Protein AF-0000000071811468 (afdb_homodimer)

Foldseek 3Di:
DFLDADDPVLLVVLVVLLVVLLLLLCCLQVPPLCPPDPHVVVVSVVVCVLVVLWAVLSVDNPNVLSNVVSVVSVVLSVLSVCLNVCVRVPRLVSLVSLLVSLVSQQVSLVVVVCCCDVVVPNVVSTDDDDPVSCCVNPVVVSVVSNVSSVVSNVVSVVSVVVVVVVVPPPVD/DFLDADDPVLLVVLVVLLVVLLLLLCCLQVPPLCPPDPHVVVVSVVVCVLVVLWAVLSVDNPNVLSNVVSVVSVVLSVLSVCLNVCVRVPRLVSLVSLLVSLVSQQVSLVVVVCCCDVVVPNVVSTDDDDPVSCCVNPVVVSVVSNVSSVVSNVVSVVSVVVVVVVVPPPVD

Radius of gyration: 21.56 Å; Cα contacts (8 Å, |Δi|>4): 465; chains: 2; bounding box: 51×64×44 Å

Nearest PDB structures (foldseek):
  5vju-assembly1_A  TM=3.786E-01  e=2.624E+00  synthetic construct
  6z0c-assembly1_A  TM=2.718E-01  e=1.497E+00  Escherichia coli
  5vju-assembly1_A  TM=3.785E-01  e=2.624E+00  synthetic construct
  6z0c-assembly1_A  TM=2.719E-01  e=1.497E+00  Escherichia coli

Organism: Trichoplax adhaerens (NCBI:txid10228)

pLDDT: mean 92.3, std 12.5, range [33.34, 98.88]

Structure (mmCIF, N/CA/C/O backbone):
data_AF-0000000071811468-model_v1
#
loop_
_entity.id
_entity.type
_entity.pdbx_description
1 polymer 'EXPERA domain-containing protein'
#
loop_
_atom_site.group_PDB
_atom_site.id
_atom_site.type_symbol
_atom_site.label_atom_id
_atom_site.label_alt_id
_atom_site.label_comp_id
_atom_site.label_asym_id
_atom_site.label_entity_id
_atom_site.label_seq_id
_atom_site.pdbx_PDB_ins_code
_atom_site.Cartn_x
_atom_site.Cartn_y
_atom_site.Cartn_z
_atom_site.occupancy
_atom_site.B_iso_or_equiv
_atom_site.auth_seq_id
_atom_site.auth_comp_id
_atom_site.auth_asym_id
_atom_site.auth_atom_id
_atom_site.pdbx_PDB_model_num
ATOM 1 N N . MET A 1 1 ? 6.344 30.844 15.164 1 36.81 1 MET A N 1
ATOM 2 C CA . MET A 1 1 ? 7.516 30.078 14.727 1 36.81 1 MET A CA 1
ATOM 3 C C . MET A 1 1 ? 7.398 29.703 13.258 1 36.81 1 MET A C 1
ATOM 5 O O . MET A 1 1 ? 6.367 29.172 12.828 1 36.81 1 MET A O 1
ATOM 9 N N . GLY A 1 2 ? 8.086 30.25 12.328 1 47.38 2 GLY A N 1
ATOM 10 C CA . GLY A 1 2 ? 8.016 30.078 10.891 1 47.38 2 GLY A CA 1
ATOM 11 C C . GLY A 1 2 ? 8.047 28.625 10.461 1 47.38 2 GLY A C 1
ATOM 12 O O . GLY A 1 2 ? 8.422 27.75 11.25 1 47.38 2 GLY A O 1
ATOM 13 N N . ALA A 1 3 ? 7.254 28.25 9.406 1 59.69 3 ALA A N 1
ATOM 14 C CA . ALA A 1 3 ? 7.289 26.875 8.922 1 59.69 3 ALA A CA 1
ATOM 15 C C . ALA A 1 3 ? 8.727 26.359 8.828 1 59.69 3 ALA A C 1
ATOM 17 O O . ALA A 1 3 ? 9.578 27 8.219 1 59.69 3 ALA A O 1
ATOM 18 N N . ARG A 1 4 ? 9.242 25.641 9.789 1 71.75 4 ARG A N 1
ATOM 19 C CA . ARG A 1 4 ? 10.562 25.031 9.812 1 71.75 4 ARG A CA 1
ATOM 20 C C . ARG A 1 4 ? 10.797 24.188 8.57 1 71.75 4 ARG A C 1
ATOM 22 O O . ARG A 1 4 ? 9.883 23.516 8.078 1 71.75 4 ARG A O 1
ATOM 29 N N . ASP A 1 5 ? 11.883 24.391 8.031 1 82.56 5 ASP A N 1
ATOM 30 C CA . ASP A 1 5 ? 12.312 23.594 6.875 1 82.56 5 ASP A CA 1
ATOM 31 C C . ASP A 1 5 ? 12.398 22.109 7.23 1 82.56 5 ASP A C 1
ATOM 33 O O . ASP A 1 5 ? 12.539 21.766 8.398 1 82.56 5 ASP A O 1
ATOM 37 N N . LEU A 1 6 ? 12.18 21.328 6.215 1 90.31 6 LEU A N 1
ATOM 38 C CA . LEU A 1 6 ? 12.375 19.891 6.371 1 90.31 6 LEU A CA 1
ATOM 39 C C . LEU A 1 6 ? 13.797 19.578 6.816 1 90.31 6 LEU A C 1
ATOM 41 O O . LEU A 1 6 ? 14.758 20.125 6.262 1 90.31 6 LEU A O 1
ATOM 45 N N . PRO A 1 7 ? 13.961 18.797 7.824 1 91.94 7 PRO A N 1
ATOM 46 C CA . PRO A 1 7 ? 15.305 18.406 8.25 1 91.94 7 PRO A CA 1
ATOM 47 C C . PRO A 1 7 ? 16.125 17.766 7.125 1 91.94 7 PRO A C 1
ATOM 49 O O . PRO A 1 7 ? 15.562 17.031 6.297 1 91.94 7 PRO A O 1
ATOM 52 N N . VAL A 1 8 ? 17.391 17.906 7.203 1 93.62 8 VAL A N 1
ATOM 53 C CA . VAL A 1 8 ? 18.312 17.453 6.168 1 93.62 8 VAL A CA 1
ATOM 54 C C . VAL A 1 8 ? 18.25 15.922 6.074 1 93.62 8 VAL A C 1
ATOM 56 O O . VAL A 1 8 ? 18.297 15.359 4.977 1 93.62 8 VAL A O 1
ATOM 59 N N . TRP A 1 9 ? 18.141 15.203 7.164 1 97.19 9 TRP A N 1
ATOM 60 C CA . TRP A 1 9 ? 18.203 13.742 7.145 1 97.19 9 TRP A CA 1
ATOM 61 C C . TRP A 1 9 ? 17.016 13.164 6.383 1 97.19 9 TRP A C 1
ATOM 63 O O . TRP A 1 9 ? 17.125 12.094 5.777 1 97.19 9 TRP A O 1
ATOM 73 N N . ILE A 1 10 ? 15.867 13.859 6.398 1 97.19 10 ILE A N 1
ATOM 74 C CA . ILE A 1 10 ? 14.703 13.391 5.652 1 97.19 10 ILE A CA 1
ATOM 75 C C . ILE A 1 10 ? 14.961 13.531 4.152 1 97.19 10 ILE A C 1
ATOM 77 O O . ILE A 1 10 ? 14.656 12.625 3.377 1 97.19 10 ILE A O 1
ATOM 81 N N . LYS A 1 11 ? 15.516 14.656 3.771 1 95.94 11 LYS A N 1
ATOM 82 C CA . LYS A 1 11 ? 15.844 14.859 2.363 1 95.94 11 LYS A CA 1
ATOM 83 C C . LYS A 1 11 ? 16.891 13.844 1.89 1 95.94 11 LYS A C 1
ATOM 85 O O . LYS A 1 11 ? 16.781 13.312 0.784 1 95.94 11 LYS A O 1
ATOM 90 N N . VAL A 1 12 ? 17.859 13.578 2.699 1 97.88 12 VAL A N 1
ATOM 91 C CA . VAL A 1 12 ? 18.891 12.602 2.365 1 97.88 12 VAL A CA 1
ATOM 92 C C . VAL A 1 12 ? 18.266 11.219 2.229 1 97.88 12 VAL A C 1
ATOM 94 O O . VAL A 1 12 ? 18.562 10.484 1.279 1 97.88 12 VAL A O 1
ATOM 97 N N . TRP A 1 13 ? 17.406 10.898 3.125 1 98.5 13 TRP A N 1
ATOM 98 C CA . TRP A 1 13 ? 16.719 9.609 3.062 1 98.5 13 TRP A CA 1
ATOM 99 C C . TRP A 1 13 ? 15.922 9.484 1.771 1 98.5 13 TRP A C 1
ATOM 101 O O . TRP A 1 13 ? 15.969 8.445 1.107 1 98.5 13 TRP A O 1
ATOM 111 N N . PHE A 1 14 ? 15.172 10.555 1.397 1 98.69 14 PHE A N 1
ATOM 112 C CA . PHE A 1 14 ? 14.367 10.508 0.183 1 98.69 14 PHE A CA 1
ATOM 113 C C . PHE A 1 14 ? 15.25 10.391 -1.051 1 98.69 14 PHE A C 1
ATOM 115 O O . PHE A 1 14 ? 14.898 9.711 -2.014 1 98.69 14 PHE A O 1
ATOM 122 N N . PHE A 1 15 ? 16.391 11.023 -0.991 1 98.5 15 PHE A N 1
ATOM 123 C CA . PHE A 1 15 ? 17.312 10.922 -2.115 1 98.5 15 PHE A CA 1
ATOM 124 C C . PHE A 1 15 ? 17.859 9.5 -2.238 1 98.5 15 PHE A C 1
ATOM 126 O O . PHE A 1 15 ? 17.797 8.898 -3.311 1 98.5 15 PHE A O 1
ATOM 133 N N . ILE A 1 16 ? 18.344 8.953 -1.153 1 98.69 16 ILE A N 1
ATOM 134 C CA . ILE A 1 16 ? 18.875 7.598 -1.147 1 98.69 16 ILE A CA 1
ATOM 135 C C . ILE A 1 16 ? 17.797 6.605 -1.555 1 98.69 16 ILE A C 1
ATOM 137 O O . ILE A 1 16 ? 18.031 5.715 -2.373 1 98.69 16 ILE A O 1
ATOM 141 N N . SER A 1 17 ? 16.625 6.785 -1.007 1 98.75 17 SER A N 1
ATOM 142 C CA . SER A 1 17 ? 15.492 5.918 -1.324 1 98.75 17 SER A CA 1
ATOM 143 C C . SER A 1 17 ? 15.156 5.977 -2.811 1 98.75 17 SER A C 1
ATOM 145 O O . SER A 1 17 ? 14.852 4.953 -3.422 1 98.75 17 SER A O 1
ATOM 147 N N . SER A 1 18 ? 15.188 7.191 -3.338 1 98.69 18 SER A N 1
ATOM 148 C CA . SER A 1 18 ? 14.867 7.34 -4.754 1 98.69 18 SER A CA 1
ATOM 149 C C . SER A 1 18 ? 15.844 6.57 -5.629 1 98.69 18 SER A C 1
ATOM 151 O O . SER A 1 18 ? 15.453 5.953 -6.621 1 98.69 18 SER A O 1
ATOM 153 N N . VAL A 1 19 ? 17.094 6.535 -5.277 1 98.56 19 VAL A N 1
ATOM 154 C CA . VAL A 1 19 ? 18.125 5.832 -6.039 1 98.56 19 VAL A CA 1
ATOM 155 C C . VAL A 1 19 ? 17.922 4.324 -5.914 1 98.56 19 VAL A C 1
ATOM 157 O O . VAL A 1 19 ? 17.859 3.613 -6.918 1 98.56 19 VAL A O 1
ATOM 160 N N . ILE A 1 20 ? 17.734 3.867 -4.707 1 98.44 20 ILE A N 1
ATOM 161 C CA . ILE A 1 20 ? 17.609 2.438 -4.445 1 98.44 20 ILE A CA 1
ATOM 162 C C . ILE A 1 20 ? 16.328 1.902 -5.066 1 98.44 20 ILE A C 1
ATOM 164 O O . ILE A 1 20 ? 16.328 0.844 -5.699 1 98.44 20 ILE A O 1
ATOM 168 N N . CYS A 1 21 ? 15.234 2.633 -4.918 1 98.62 21 CYS A N 1
ATOM 169 C CA . CYS A 1 21 ? 13.953 2.193 -5.449 1 98.62 21 CYS A CA 1
ATOM 170 C C . CYS A 1 21 ? 13.953 2.217 -6.973 1 98.62 21 CYS A C 1
ATOM 172 O O . CYS A 1 21 ? 13.305 1.388 -7.613 1 98.62 21 CYS A O 1
ATOM 174 N N . SER A 1 22 ? 14.688 3.199 -7.531 1 98.69 22 SER A N 1
ATOM 175 C CA . SER A 1 22 ? 14.836 3.201 -8.984 1 98.69 22 SER A CA 1
ATOM 176 C C . SER A 1 22 ? 15.578 1.962 -9.469 1 98.69 22 SER A C 1
ATOM 178 O O . SER A 1 22 ? 15.188 1.341 -10.453 1 98.69 22 SER A O 1
ATOM 180 N N . TRP A 1 23 ? 16.609 1.624 -8.758 1 98.5 23 TRP A N 1
ATOM 181 C CA . TRP A 1 23 ? 17.406 0.448 -9.094 1 98.5 23 TRP A CA 1
ATOM 182 C C . TRP A 1 23 ? 16.578 -0.826 -8.961 1 98.5 23 TRP A C 1
ATOM 184 O O . TRP A 1 23 ? 16.594 -1.672 -9.859 1 98.5 23 TRP A O 1
ATOM 194 N N . ASP A 1 24 ? 15.867 -0.954 -7.957 1 98.19 24 ASP A N 1
ATOM 195 C CA . ASP A 1 24 ? 15.031 -2.123 -7.719 1 98.19 24 ASP A CA 1
ATOM 196 C C . ASP A 1 24 ? 13.914 -2.221 -8.758 1 98.19 24 ASP A C 1
ATOM 198 O O . ASP A 1 24 ? 13.648 -3.299 -9.289 1 98.19 24 ASP A O 1
ATOM 202 N N . ALA A 1 25 ? 13.266 -1.089 -8.992 1 98.56 25 ALA A N 1
ATOM 203 C CA . ALA A 1 25 ? 12.188 -1.073 -9.977 1 98.56 25 ALA A CA 1
ATOM 204 C C . ALA A 1 25 ? 12.711 -1.445 -11.359 1 98.56 25 ALA A C 1
ATOM 206 O O . ALA A 1 25 ? 12.047 -2.174 -12.102 1 98.56 25 ALA A O 1
ATOM 207 N N . SER A 1 26 ? 13.875 -0.946 -11.695 1 98.5 26 SER A N 1
ATOM 208 C CA . SER A 1 26 ? 14.461 -1.271 -12.992 1 98.5 26 SER A CA 1
ATOM 209 C C . SER A 1 26 ? 14.773 -2.76 -13.102 1 98.5 26 SER A C 1
ATOM 211 O O . SER A 1 26 ? 14.594 -3.359 -14.164 1 98.5 26 SER A O 1
ATOM 213 N N . PHE A 1 27 ? 15.234 -3.35 -12.023 1 98.44 27 PHE A N 1
ATOM 214 C CA . PHE A 1 27 ? 15.484 -4.785 -12.039 1 98.44 27 PHE A CA 1
ATOM 215 C C . PHE A 1 27 ? 14.211 -5.551 -12.383 1 98.44 27 PHE A C 1
ATOM 217 O O . PHE A 1 27 ? 14.211 -6.391 -13.289 1 98.44 27 PHE A O 1
ATOM 224 N N . VAL A 1 28 ? 13.141 -5.238 -11.719 1 98.19 28 VAL A N 1
ATOM 225 C CA . VAL A 1 28 ? 11.883 -5.977 -11.852 1 98.19 28 VAL A CA 1
ATOM 226 C C . VAL A 1 28 ? 11.281 -5.73 -13.234 1 98.19 28 VAL A C 1
ATOM 228 O O . VAL A 1 28 ? 10.875 -6.676 -13.914 1 98.19 28 VAL A O 1
ATOM 231 N N . LEU A 1 29 ? 11.273 -4.488 -13.703 1 97.88 29 LEU A N 1
ATOM 232 C CA . LEU A 1 29 ? 10.555 -4.113 -14.914 1 97.88 29 LEU A CA 1
ATOM 233 C C . LEU A 1 29 ? 11.328 -4.539 -16.156 1 97.88 29 LEU A C 1
ATOM 235 O O . LEU A 1 29 ? 10.758 -4.645 -17.25 1 97.88 29 LEU A O 1
ATOM 239 N N . LEU A 1 30 ? 12.617 -4.855 -16.031 1 97.88 30 LEU A N 1
ATOM 240 C CA . LEU A 1 30 ? 13.43 -5.234 -17.188 1 97.88 30 LEU A CA 1
ATOM 241 C C . LEU A 1 30 ? 13.664 -6.742 -17.203 1 97.88 30 LEU A C 1
ATOM 243 O O . LEU A 1 30 ? 14.383 -7.25 -18.062 1 97.88 30 LEU A O 1
ATOM 247 N N . ARG A 1 31 ? 13.109 -7.477 -16.328 1 96.88 31 ARG A N 1
ATOM 248 C CA . ARG A 1 31 ? 13.234 -8.93 -16.344 1 96.88 31 ARG A CA 1
ATOM 249 C C . ARG A 1 31 ? 12.68 -9.5 -17.641 1 96.88 31 ARG A C 1
ATOM 251 O O . ARG A 1 31 ? 11.719 -8.961 -18.203 1 96.88 31 ARG A O 1
ATOM 258 N N . PRO A 1 32 ? 13.195 -10.539 -18.172 1 96.56 32 PRO A N 1
ATOM 259 C CA . PRO A 1 32 ? 14.32 -11.32 -17.656 1 96.56 32 PRO A CA 1
ATOM 260 C C . PRO A 1 32 ? 15.672 -10.75 -18.062 1 96.56 32 PRO A C 1
ATOM 262 O O . PRO A 1 32 ? 16.719 -11.305 -17.703 1 96.56 32 PRO A O 1
ATOM 265 N N . HIS A 1 33 ? 15.719 -9.625 -18.766 1 97.62 33 HIS A N 1
ATOM 266 C CA . HIS A 1 33 ? 16.969 -9.062 -19.266 1 97.62 33 HIS A CA 1
ATOM 267 C C . HIS A 1 33 ? 17.859 -8.594 -18.125 1 97.62 33 HIS A C 1
ATOM 269 O O . HIS A 1 33 ? 19.094 -8.555 -18.266 1 97.62 33 HIS A O 1
ATOM 275 N N . SER A 1 34 ? 17.328 -8.336 -16.953 1 97.75 34 SER A N 1
ATOM 276 C CA . SER A 1 34 ? 18.094 -7.863 -15.797 1 97.75 34 SER A CA 1
ATOM 277 C C . SER A 1 34 ? 18.562 -9.023 -14.922 1 97.75 34 SER A C 1
ATOM 279 O O . SER A 1 34 ? 19.406 -8.852 -14.039 1 97.75 34 SER A O 1
ATOM 281 N N . MET A 1 35 ? 18.062 -10.172 -15.164 1 97.19 35 MET A N 1
ATOM 282 C CA . MET A 1 35 ? 18.281 -11.289 -14.25 1 97.19 35 MET A CA 1
ATOM 283 C C . MET A 1 35 ? 19.656 -11.906 -14.453 1 97.19 35 MET A C 1
ATOM 285 O O . MET A 1 35 ? 20 -12.32 -15.562 1 97.19 35 MET A O 1
ATOM 289 N N . PRO A 1 36 ? 20.422 -11.984 -13.477 1 94.88 36 PRO A N 1
ATOM 290 C CA . PRO A 1 36 ? 21.703 -12.695 -13.57 1 94.88 36 PRO A CA 1
ATOM 291 C C . PRO A 1 36 ? 21.547 -14.211 -13.539 1 94.88 36 PRO A C 1
ATOM 293 O O . PRO A 1 36 ? 20.594 -14.719 -12.938 1 94.88 36 PRO A O 1
ATOM 296 N N . PRO A 1 37 ? 22.562 -14.875 -14.133 1 91.38 37 PRO A N 1
ATOM 297 C CA . PRO A 1 37 ? 23.719 -14.352 -14.859 1 91.38 37 PRO A CA 1
ATOM 298 C C . PRO A 1 37 ? 23.453 -14.172 -16.359 1 91.38 37 PRO A C 1
ATOM 300 O O . PRO A 1 37 ? 24.266 -13.57 -17.062 1 91.38 37 PRO A O 1
ATOM 303 N N . ASP A 1 38 ? 22.281 -14.555 -16.766 1 92.06 38 ASP A N 1
ATOM 304 C CA . ASP A 1 38 ? 22.094 -14.742 -18.203 1 92.06 38 ASP A CA 1
ATOM 305 C C . ASP A 1 38 ? 21.5 -13.5 -18.844 1 92.06 38 ASP A C 1
ATOM 307 O O . ASP A 1 38 ? 21.547 -13.336 -20.062 1 92.06 38 ASP A O 1
ATOM 311 N N . GLY A 1 39 ? 20.922 -12.602 -18.141 1 95.38 39 GLY A N 1
ATOM 312 C CA . GLY A 1 39 ? 20.25 -11.438 -18.703 1 95.38 39 GLY A CA 1
ATOM 313 C C . GLY A 1 39 ? 21.219 -10.461 -19.344 1 95.38 39 GLY A C 1
ATOM 314 O O . GLY A 1 39 ? 22.359 -10.297 -18.891 1 95.38 39 GLY A O 1
ATOM 315 N N . LYS A 1 40 ? 20.766 -9.781 -20.328 1 96.25 40 LYS A N 1
ATOM 316 C CA . LYS A 1 40 ? 21.562 -8.828 -21.109 1 96.25 40 LYS A CA 1
ATOM 317 C C . LYS A 1 40 ? 22.141 -7.738 -20.203 1 96.25 40 LYS A C 1
ATOM 319 O O . LYS A 1 40 ? 23.281 -7.324 -20.391 1 96.25 40 LYS A O 1
ATOM 324 N N . TYR A 1 41 ? 21.375 -7.293 -19.25 1 97.19 41 TYR A N 1
ATOM 325 C CA . TYR A 1 41 ? 21.781 -6.203 -18.375 1 97.19 41 TYR A CA 1
ATOM 326 C C 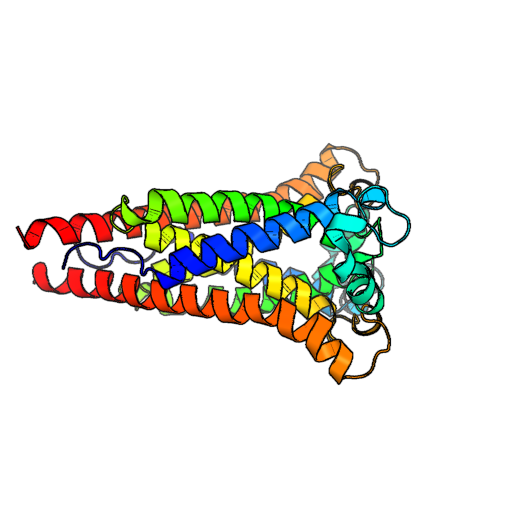. TYR A 1 41 ? 22.172 -6.723 -17 1 97.19 41 TYR A C 1
ATOM 328 O O . TYR A 1 41 ? 22.188 -5.969 -16.016 1 97.19 41 TYR A O 1
ATOM 336 N N . SER A 1 42 ? 22.453 -8.031 -16.859 1 95.25 42 SER A N 1
ATOM 337 C CA . SER A 1 42 ? 22.719 -8.68 -15.578 1 95.25 42 SER A CA 1
ATOM 338 C C . SER A 1 42 ? 23.891 -8.039 -14.859 1 95.25 42 SER A C 1
ATOM 340 O O . SER A 1 42 ? 23.969 -8.047 -13.633 1 95.25 42 SER A O 1
ATOM 342 N N . GLN A 1 43 ? 24.812 -7.457 -15.531 1 95.12 43 GLN A N 1
ATOM 343 C CA . GLN A 1 43 ? 26 -6.871 -14.93 1 95.12 43 GLN A CA 1
ATOM 344 C C . GLN A 1 43 ? 25.641 -5.723 -13.992 1 95.12 43 GLN A C 1
ATOM 346 O O . GLN A 1 43 ? 26.344 -5.473 -13.008 1 95.12 43 GLN A O 1
ATOM 351 N N . TYR A 1 44 ? 24.547 -5.035 -14.273 1 96.56 44 TYR A N 1
ATOM 352 C CA . TYR A 1 44 ? 24.141 -3.891 -13.461 1 96.56 44 TYR A CA 1
ATOM 353 C C . TYR A 1 44 ? 23.312 -4.336 -12.266 1 96.56 44 TYR A C 1
ATOM 355 O O . TYR A 1 44 ? 23.016 -3.539 -11.375 1 96.56 44 TYR A O 1
ATOM 363 N N . PHE A 1 45 ? 22.984 -5.672 -12.219 1 97.75 45 PHE A N 1
ATOM 364 C CA . PHE A 1 45 ? 22.094 -6.188 -11.18 1 97.75 45 PHE A CA 1
ATOM 365 C C . PHE A 1 45 ? 22.688 -7.445 -10.547 1 97.75 45 PHE A C 1
ATOM 367 O O . PHE A 1 45 ? 21.938 -8.32 -10.094 1 97.75 45 PHE A O 1
ATOM 374 N N . SER A 1 46 ? 23.953 -7.531 -10.414 1 94.56 46 SER A N 1
ATOM 375 C CA . SER A 1 46 ? 24.672 -8.727 -9.984 1 94.56 46 SER A CA 1
ATOM 376 C C . SER A 1 46 ? 24.266 -9.133 -8.57 1 94.56 46 SER A C 1
ATOM 378 O O . SER A 1 46 ? 24.141 -10.32 -8.273 1 94.56 46 SER A O 1
ATOM 380 N N . PRO A 1 47 ? 24.016 -8.141 -7.66 1 94.19 47 PRO A N 1
ATOM 381 C CA . PRO A 1 47 ? 23.641 -8.547 -6.301 1 94.19 47 PRO A CA 1
ATOM 382 C C . PRO A 1 47 ? 22.312 -9.297 -6.258 1 94.19 47 PRO A C 1
ATOM 384 O O . PRO A 1 47 ? 22.047 -10.023 -5.301 1 94.19 47 PRO A O 1
ATOM 387 N N . TYR A 1 48 ? 21.5 -9.188 -7.297 1 96.12 48 TYR A N 1
ATOM 388 C CA . TYR A 1 48 ? 20.188 -9.828 -7.305 1 96.12 48 TYR A CA 1
ATOM 389 C C . TYR A 1 48 ? 20.328 -11.328 -7.535 1 96.12 48 TYR A C 1
ATOM 391 O O . TYR A 1 48 ? 19.375 -12.086 -7.316 1 96.12 48 TYR A O 1
ATOM 399 N N . ALA A 1 49 ? 21.531 -11.781 -7.953 1 94.62 49 ALA A N 1
ATOM 400 C CA . ALA A 1 49 ? 21.766 -13.219 -8.039 1 94.62 49 ALA A CA 1
ATOM 401 C C . ALA A 1 49 ? 21.578 -13.883 -6.68 1 94.62 49 ALA A C 1
ATOM 403 O O . ALA A 1 49 ? 20.969 -14.953 -6.586 1 94.62 49 ALA A O 1
ATOM 404 N N . LEU A 1 50 ? 22.016 -13.211 -5.648 1 93.94 50 LEU A N 1
ATOM 405 C CA . LEU A 1 50 ? 21.844 -13.711 -4.289 1 93.94 50 LEU A CA 1
ATOM 406 C C . LEU A 1 50 ? 20.406 -13.555 -3.822 1 93.94 50 LEU A C 1
ATOM 408 O O . LEU A 1 50 ? 19.844 -14.469 -3.209 1 93.94 50 LEU A O 1
ATOM 412 N N . TYR A 1 51 ? 19.812 -12.461 -4.172 1 95.56 51 TYR A N 1
ATOM 413 C CA . TYR A 1 51 ? 18.469 -12.164 -3.705 1 95.56 51 TYR A CA 1
ATOM 414 C C . TYR A 1 51 ? 17.453 -13.109 -4.328 1 95.56 51 TYR A C 1
ATOM 416 O O . TYR A 1 51 ? 16.5 -13.539 -3.666 1 95.56 51 TYR A O 1
ATOM 424 N N . LEU A 1 52 ? 17.688 -13.477 -5.559 1 95.44 52 LEU A N 1
ATOM 425 C CA . LEU A 1 52 ? 16.812 -14.414 -6.262 1 95.44 52 LEU A CA 1
ATOM 426 C C . LEU A 1 52 ? 16.844 -15.789 -5.602 1 95.44 52 LEU A C 1
ATOM 428 O O . LEU A 1 52 ? 15.875 -16.547 -5.691 1 95.44 52 LEU A O 1
ATOM 432 N N . GLY A 1 53 ? 17.953 -16.047 -4.945 1 94.38 53 GLY A N 1
ATOM 433 C CA . GLY A 1 53 ? 18.078 -17.312 -4.23 1 94.38 53 GLY A CA 1
ATOM 434 C C . GLY A 1 53 ? 17.266 -17.344 -2.947 1 94.38 53 GLY A C 1
ATOM 435 O O . GLY A 1 53 ? 17.062 -18.422 -2.379 1 94.38 53 GLY A O 1
ATOM 436 N N . VAL A 1 54 ? 16.719 -16.203 -2.543 1 96.31 54 VAL A N 1
ATOM 437 C CA . VAL A 1 54 ? 16.016 -16.094 -1.267 1 96.31 54 VAL A CA 1
ATOM 438 C C . VAL A 1 54 ? 14.539 -15.805 -1.511 1 96.31 54 VAL A C 1
ATOM 440 O O . VAL A 1 54 ? 13.672 -16.469 -0.958 1 96.31 54 VAL A O 1
ATOM 443 N N . ASP A 1 55 ? 14.258 -14.844 -2.369 1 96.94 55 ASP A N 1
ATOM 444 C CA . ASP A 1 55 ? 12.891 -14.398 -2.635 1 96.94 55 ASP A CA 1
ATOM 445 C C . ASP A 1 55 ? 12.375 -14.961 -3.957 1 96.94 55 ASP A C 1
ATOM 447 O O . ASP A 1 55 ? 12.75 -14.484 -5.031 1 96.94 55 ASP A O 1
ATOM 451 N N . LYS A 1 56 ? 11.477 -15.898 -3.865 1 95.56 56 LYS A N 1
ATOM 452 C CA . LYS A 1 56 ? 10.969 -16.594 -5.047 1 95.56 56 LYS A CA 1
ATOM 453 C C . LYS A 1 56 ? 10.125 -15.656 -5.914 1 95.56 56 LYS A C 1
ATOM 455 O O . LYS A 1 56 ? 10.086 -15.812 -7.137 1 95.56 56 LYS A O 1
ATOM 460 N N . LYS A 1 57 ? 9.492 -14.672 -5.305 1 95.44 57 LYS A N 1
ATOM 461 C CA . LYS A 1 57 ? 8.617 -13.773 -6.047 1 95.44 57 LYS A CA 1
ATOM 462 C C . LYS A 1 57 ? 9.406 -12.906 -7.02 1 95.44 57 LYS A C 1
ATOM 464 O O . LYS A 1 57 ? 8.938 -12.609 -8.117 1 95.44 57 LYS A O 1
ATOM 469 N N . TYR A 1 58 ? 10.578 -12.586 -6.617 1 96 58 TYR A N 1
ATOM 470 C CA . TYR A 1 58 ? 11.406 -11.75 -7.473 1 96 58 TYR A CA 1
ATOM 471 C C . TYR A 1 58 ? 11.859 -12.523 -8.711 1 96 58 TYR A C 1
ATOM 473 O O . TYR A 1 58 ? 12.195 -11.922 -9.734 1 96 58 TYR A O 1
ATOM 481 N N . GLY A 1 59 ? 11.875 -13.82 -8.625 1 95.06 59 GLY A N 1
ATOM 482 C CA . GLY A 1 59 ? 12.266 -14.641 -9.758 1 95.06 59 GLY A CA 1
ATOM 483 C C . GLY A 1 59 ? 11.094 -15.016 -10.648 1 95.06 59 GLY A C 1
ATOM 484 O O . GLY A 1 59 ? 11.289 -15.5 -11.773 1 95.06 59 GLY A O 1
ATOM 485 N N . ASP A 1 60 ? 9.93 -14.828 -10.18 1 95.19 60 ASP A N 1
ATOM 486 C CA . ASP A 1 60 ? 8.711 -15.188 -10.898 1 95.19 60 ASP A CA 1
ATOM 487 C C . ASP A 1 60 ? 8.289 -14.062 -11.852 1 95.19 60 ASP A C 1
ATOM 489 O O . ASP A 1 60 ? 7.754 -13.047 -11.406 1 95.19 60 ASP A O 1
ATOM 493 N N . LEU A 1 61 ? 8.453 -14.258 -13.141 1 94.94 61 LEU A N 1
ATOM 494 C CA . LEU A 1 61 ? 8.195 -13.242 -14.156 1 94.94 61 LEU A CA 1
ATOM 495 C C . LEU A 1 61 ? 6.707 -12.914 -14.234 1 94.94 61 LEU A C 1
ATOM 497 O O . LEU A 1 61 ? 6.32 -11.891 -14.797 1 94.94 61 LEU A O 1
ATOM 501 N N . GLU A 1 62 ? 5.93 -13.766 -13.625 1 93.38 62 GLU A N 1
ATOM 502 C CA . GLU A 1 62 ? 4.488 -13.602 -13.758 1 93.38 62 GLU A CA 1
ATOM 503 C C . GLU A 1 62 ? 3.859 -13.094 -12.469 1 93.38 62 GLU A C 1
ATOM 505 O O . GLU A 1 62 ? 2.637 -12.992 -12.359 1 93.38 62 GLU A O 1
ATOM 510 N N . ASP A 1 63 ? 4.719 -12.852 -11.5 1 95.88 63 ASP A N 1
ATOM 511 C CA . ASP A 1 63 ? 4.172 -12.328 -10.258 1 95.88 63 ASP A CA 1
ATOM 512 C C . ASP A 1 63 ? 3.666 -10.898 -10.43 1 95.88 63 ASP A C 1
ATOM 514 O O . ASP A 1 63 ? 4.453 -9.953 -10.43 1 95.88 63 ASP A O 1
ATOM 518 N N . THR A 1 64 ? 2.373 -10.711 -10.477 1 96 64 THR A N 1
ATOM 519 C CA . THR A 1 64 ? 1.771 -9.43 -10.805 1 96 64 THR A CA 1
ATOM 520 C C . THR A 1 64 ? 1.952 -8.438 -9.656 1 96 64 THR A C 1
ATOM 522 O O . THR A 1 64 ? 1.991 -7.227 -9.875 1 96 64 THR A O 1
ATOM 525 N N . PHE A 1 65 ? 2.043 -8.969 -8.445 1 96.81 65 PHE A N 1
ATOM 526 C CA . PHE A 1 65 ? 2.227 -8.078 -7.305 1 96.81 65 PHE A CA 1
ATOM 527 C C . PHE A 1 65 ? 3.588 -7.395 -7.371 1 96.81 65 PHE A C 1
ATOM 529 O O . PHE A 1 65 ? 3.688 -6.176 -7.203 1 96.81 65 PHE A O 1
ATOM 536 N N . ILE A 1 66 ? 4.668 -8.156 -7.613 1 97.94 66 ILE A N 1
ATOM 537 C CA . ILE A 1 66 ? 6.023 -7.617 -7.645 1 97.94 66 ILE A CA 1
ATOM 538 C C . ILE A 1 66 ? 6.148 -6.602 -8.781 1 97.94 66 ILE A C 1
ATOM 540 O O . ILE A 1 66 ? 6.77 -5.551 -8.617 1 97.94 66 ILE A O 1
ATOM 544 N N . ILE A 1 67 ? 5.535 -6.902 -9.898 1 98.25 67 ILE A N 1
ATOM 545 C CA . ILE A 1 67 ? 5.566 -5.965 -11.016 1 98.25 67 ILE A CA 1
ATOM 546 C C . ILE A 1 67 ? 4.809 -4.691 -10.648 1 98.25 67 ILE A C 1
ATOM 548 O O . ILE A 1 67 ? 5.281 -3.582 -10.898 1 98.25 67 ILE A O 1
ATOM 552 N N . GLY A 1 68 ? 3.611 -4.859 -10.047 1 98 68 GLY A N 1
ATOM 553 C CA . GLY A 1 68 ? 2.848 -3.711 -9.586 1 98 68 GLY A CA 1
ATOM 554 C C . GLY A 1 68 ? 3.596 -2.865 -8.57 1 98 68 GLY A C 1
ATOM 555 O O . GLY A 1 68 ? 3.588 -1.636 -8.648 1 98 68 GLY A O 1
ATOM 556 N N . GLN A 1 69 ? 4.199 -3.543 -7.625 1 97.62 69 GLN A N 1
ATOM 557 C CA . GLN A 1 69 ? 5.004 -2.861 -6.617 1 97.62 69 GLN A CA 1
ATOM 558 C C . GLN A 1 69 ? 6.109 -2.037 -7.266 1 97.62 69 GLN A C 1
ATOM 560 O O . GLN A 1 69 ? 6.43 -0.941 -6.797 1 97.62 69 GLN A O 1
ATOM 565 N N . ALA A 1 70 ? 6.738 -2.551 -8.32 1 98.5 70 ALA A N 1
ATOM 566 C CA . ALA A 1 70 ? 7.797 -1.832 -9.023 1 98.5 70 ALA A CA 1
ATOM 567 C C . ALA A 1 70 ? 7.266 -0.542 -9.648 1 98.5 70 ALA A C 1
ATOM 569 O O . ALA A 1 70 ? 7.914 0.503 -9.57 1 98.5 70 ALA A O 1
ATOM 570 N N . TRP A 1 71 ? 6.145 -0.603 -10.227 1 98.56 71 TRP A N 1
ATOM 571 C CA . TRP A 1 71 ? 5.543 0.597 -10.797 1 98.56 71 TRP A CA 1
ATOM 572 C C . TRP A 1 71 ? 5.199 1.606 -9.703 1 98.56 71 TRP A C 1
ATOM 574 O O . TRP A 1 71 ? 5.332 2.816 -9.906 1 98.56 71 TRP A O 1
ATOM 584 N N . CYS A 1 72 ? 4.699 1.135 -8.578 1 98.62 72 CYS A N 1
ATOM 585 C CA . CYS A 1 72 ? 4.438 2.023 -7.449 1 98.62 72 CYS A CA 1
ATOM 586 C C . CYS A 1 72 ? 5.723 2.67 -6.953 1 98.62 72 CYS A C 1
ATOM 588 O O . CYS A 1 72 ? 5.719 3.83 -6.535 1 98.62 72 CYS A O 1
ATOM 590 N N . ASN A 1 73 ? 6.828 1.922 -7.02 1 98.69 73 ASN A N 1
ATOM 591 C CA . ASN A 1 73 ? 8.125 2.502 -6.691 1 98.69 73 ASN A CA 1
ATOM 592 C C . ASN A 1 73 ? 8.469 3.67 -7.613 1 98.69 73 ASN A C 1
ATOM 594 O O . ASN A 1 73 ? 8.992 4.688 -7.164 1 98.69 73 ASN A O 1
ATOM 598 N N . VAL A 1 74 ? 8.164 3.5 -8.867 1 98.69 74 VAL A N 1
ATOM 599 C CA . VAL A 1 74 ? 8.445 4.57 -9.82 1 98.69 74 VAL A CA 1
ATOM 600 C C . VAL A 1 74 ? 7.68 5.828 -9.422 1 98.69 74 VAL A C 1
ATOM 602 O O . VAL A 1 74 ? 8.25 6.922 -9.383 1 98.69 74 VAL A O 1
ATOM 605 N N . ALA A 1 75 ? 6.43 5.672 -9.133 1 98.69 75 ALA A N 1
ATOM 606 C CA . ALA A 1 75 ? 5.617 6.812 -8.711 1 98.69 75 ALA A CA 1
ATOM 607 C C . ALA A 1 75 ? 6.172 7.434 -7.43 1 98.69 75 ALA A C 1
ATOM 609 O O . ALA A 1 75 ? 6.262 8.656 -7.316 1 98.69 75 ALA A O 1
ATOM 610 N N . GLU A 1 76 ? 6.527 6.621 -6.469 1 98.75 76 GLU A N 1
ATOM 611 C CA . GLU A 1 76 ? 7.074 7.109 -5.207 1 98.75 76 GLU A CA 1
ATOM 612 C C . GLU A 1 76 ? 8.383 7.859 -5.422 1 98.75 76 GLU A C 1
ATOM 614 O O . GLU A 1 76 ? 8.633 8.883 -4.781 1 98.75 76 GLU A O 1
ATOM 619 N N . VAL A 1 77 ? 9.188 7.375 -6.305 1 98.81 77 VAL A N 1
ATOM 620 C CA . VAL A 1 77 ? 10.461 8.008 -6.605 1 98.81 77 VAL A CA 1
ATOM 621 C C . VAL A 1 77 ? 10.227 9.43 -7.109 1 98.81 77 VAL A C 1
ATOM 623 O O . VAL A 1 77 ? 10.898 10.367 -6.676 1 98.81 77 VAL A O 1
ATOM 626 N N . VAL A 1 78 ? 9.32 9.562 -8.008 1 98.62 78 VAL A N 1
ATOM 627 C CA . VAL A 1 78 ? 8.992 10.883 -8.531 1 98.62 78 VAL A CA 1
ATOM 628 C C . VAL A 1 78 ? 8.578 11.805 -7.387 1 98.62 78 VAL A C 1
ATOM 630 O O . VAL A 1 78 ? 9.039 12.945 -7.301 1 98.62 78 VAL A O 1
ATOM 633 N N . MET A 1 79 ? 7.793 11.336 -6.52 1 98.19 79 MET A N 1
ATOM 634 C CA . MET A 1 79 ? 7.312 12.133 -5.398 1 98.19 79 MET A CA 1
ATOM 635 C C . MET A 1 79 ? 8.445 12.461 -4.434 1 98.19 79 MET A C 1
ATOM 637 O O . MET A 1 79 ? 8.539 13.578 -3.934 1 98.19 79 MET A O 1
ATOM 641 N N . MET A 1 80 ? 9.273 11.477 -4.184 1 98.38 80 MET A N 1
ATOM 642 C CA . MET A 1 80 ? 10.406 11.688 -3.289 1 98.38 80 MET A CA 1
ATOM 643 C C . MET A 1 80 ? 11.336 12.766 -3.838 1 98.38 80 MET A C 1
ATOM 645 O O . MET A 1 80 ? 11.797 13.633 -3.096 1 98.38 80 MET A O 1
ATOM 649 N N . LEU A 1 81 ? 11.57 12.695 -5.125 1 97.81 81 LEU A N 1
ATOM 650 C CA . LEU A 1 81 ? 12.438 13.688 -5.746 1 97.81 81 LEU A CA 1
ATOM 651 C C . LEU A 1 81 ? 11.797 15.07 -5.703 1 97.81 81 LEU A C 1
ATOM 653 O O . LEU A 1 81 ? 12.492 16.078 -5.555 1 97.81 81 LEU A O 1
ATOM 657 N N . PHE A 1 82 ? 10.539 15.102 -5.828 1 95.75 82 PHE A N 1
ATOM 658 C CA . PHE A 1 82 ? 9.828 16.359 -5.688 1 95.75 82 PHE A CA 1
ATOM 659 C C . PHE A 1 82 ? 10.062 16.969 -4.305 1 95.75 82 PHE A C 1
ATOM 661 O O . PHE A 1 82 ? 10.297 18.172 -4.176 1 95.75 82 PHE A O 1
ATOM 668 N N . VAL A 1 83 ? 10 16.172 -3.291 1 94.62 83 VAL A N 1
ATOM 669 C CA . VAL A 1 83 ? 10.219 16.641 -1.93 1 94.62 83 VAL A CA 1
ATOM 670 C C . VAL A 1 83 ? 11.656 17.125 -1.773 1 94.62 83 VAL A C 1
ATOM 672 O O . VAL A 1 83 ? 11.914 18.156 -1.161 1 94.62 83 VAL A O 1
ATOM 675 N N . VAL A 1 84 ? 12.586 16.391 -2.312 1 94.69 84 VAL A N 1
ATOM 676 C CA . VAL A 1 84 ? 14.008 16.719 -2.205 1 94.69 84 VAL A CA 1
ATOM 677 C C . VAL A 1 84 ? 14.273 18.062 -2.883 1 94.69 84 VAL A C 1
ATOM 679 O O . VAL A 1 84 ? 14.992 18.906 -2.342 1 94.69 84 VAL A O 1
ATOM 682 N N . LEU A 1 85 ? 13.633 18.297 -3.969 1 93.12 85 LEU A N 1
ATOM 683 C CA . LEU A 1 85 ? 13.93 19.469 -4.777 1 93.12 85 LEU A CA 1
ATOM 684 C C . LEU A 1 85 ? 13.133 20.688 -4.297 1 93.12 85 LEU A C 1
ATOM 686 O O . LEU A 1 85 ? 13.641 21.812 -4.293 1 93.12 85 LEU A O 1
ATOM 690 N N . PHE A 1 86 ? 11.875 20.422 -3.805 1 87.19 86 PHE A N 1
ATOM 691 C CA . PHE A 1 86 ? 11 21.578 -3.584 1 87.19 86 PHE A CA 1
ATOM 692 C C . PHE A 1 86 ? 10.492 21.594 -2.148 1 87.19 86 PHE A C 1
ATOM 694 O O . PHE A 1 86 ? 9.758 22.516 -1.759 1 87.19 86 PHE A O 1
ATOM 701 N N . GLY A 1 87 ? 10.828 20.688 -1.36 1 82.19 87 GLY A N 1
ATOM 702 C CA . GLY A 1 87 ? 10.289 20.547 -0.019 1 82.19 87 GLY A CA 1
ATOM 703 C C . GLY A 1 87 ? 10.633 21.719 0.889 1 82.19 87 GLY A C 1
ATOM 704 O O . GLY A 1 87 ? 9.836 22.094 1.749 1 82.19 87 GLY A O 1
ATOM 705 N N . SER A 1 88 ? 11.781 22.344 0.678 1 75.62 88 SER A N 1
ATOM 706 C CA . SER A 1 88 ? 12.227 23.422 1.545 1 75.62 88 SER A CA 1
ATOM 707 C C . SER A 1 88 ? 11.586 24.75 1.146 1 75.62 88 SER A C 1
ATOM 709 O O . SER A 1 88 ? 11.438 25.641 1.978 1 75.62 88 SER A O 1
ATOM 711 N N . SER A 1 89 ? 11.188 24.812 -0.002 1 71.44 89 SER A N 1
ATOM 712 C CA . SER A 1 89 ? 10.656 26.078 -0.476 1 71.44 89 SER A CA 1
ATOM 713 C C . SER A 1 89 ? 9.156 26.188 -0.24 1 71.44 89 SER A C 1
ATOM 715 O O . SER A 1 89 ? 8.562 27.25 -0.423 1 71.44 89 SER A O 1
ATOM 717 N N . SER A 1 90 ? 8.555 25.203 0.306 1 67.31 90 SER A N 1
ATOM 718 C CA . SER A 1 90 ? 7.094 25.172 0.248 1 67.31 90 SER A CA 1
ATOM 719 C C . SER A 1 90 ? 6.484 25.328 1.636 1 67.31 90 SER A C 1
ATOM 721 O O . SER A 1 90 ? 5.363 24.875 1.88 1 67.31 90 SER A O 1
ATOM 723 N N . ARG A 1 91 ? 7.023 26.219 2.408 1 65.5 91 ARG A N 1
ATOM 724 C CA . ARG A 1 91 ? 6.383 26.75 3.609 1 65.5 91 ARG A CA 1
ATOM 725 C C . ARG A 1 91 ? 5.586 25.656 4.324 1 65.5 91 ARG A C 1
ATOM 727 O O . ARG A 1 91 ? 4.367 25.766 4.469 1 65.5 91 ARG A O 1
ATOM 734 N N . GLY A 1 92 ? 6 24.453 4.535 1 83.69 92 GLY A N 1
ATOM 735 C CA . GLY A 1 92 ? 5.285 23.438 5.305 1 83.69 92 GLY A CA 1
ATOM 736 C C . GLY A 1 92 ? 4.727 22.328 4.453 1 83.69 92 GLY A C 1
ATOM 737 O O . GLY A 1 92 ? 4.523 21.203 4.941 1 83.69 92 GLY A O 1
ATOM 738 N N . LYS A 1 93 ? 4.426 22.656 3.189 1 88.5 93 LYS A N 1
ATOM 739 C CA . LYS A 1 93 ? 3.871 21.656 2.281 1 88.5 93 LYS A CA 1
ATOM 740 C C . LYS A 1 93 ? 4.828 20.484 2.109 1 88.5 93 LYS A C 1
ATOM 742 O O . LYS A 1 93 ? 4.395 19.344 1.87 1 88.5 93 LYS A O 1
ATOM 747 N N . GLY A 1 94 ? 6.086 20.797 2.312 1 92.88 94 GLY A N 1
ATOM 748 C CA . GLY A 1 94 ? 7.074 19.719 2.258 1 92.88 94 GLY A CA 1
ATOM 749 C C . GLY A 1 94 ? 6.879 18.672 3.334 1 92.88 94 GLY A C 1
ATOM 750 O O . GLY A 1 94 ? 7.07 17.484 3.088 1 92.88 94 GLY A O 1
ATOM 751 N N . TRP A 1 95 ? 6.473 19.188 4.523 1 94.44 95 TRP A N 1
ATOM 752 C CA . TRP A 1 95 ? 6.211 18.281 5.633 1 94.44 95 TRP A CA 1
ATOM 753 C C . TRP A 1 95 ? 5.023 17.375 5.328 1 94.44 95 TRP A C 1
ATOM 755 O O . TRP A 1 95 ? 5.09 16.156 5.543 1 94.44 95 TRP A O 1
ATOM 765 N N . ILE A 1 96 ? 3.988 17.938 4.758 1 95.38 96 ILE A N 1
ATOM 766 C CA . ILE A 1 96 ? 2.789 17.156 4.461 1 95.38 96 ILE A CA 1
ATOM 767 C C . ILE A 1 96 ? 3.096 16.125 3.383 1 95.38 96 ILE A C 1
ATOM 769 O O . ILE A 1 96 ? 2.721 14.953 3.51 1 95.38 96 ILE A O 1
ATOM 773 N N . PHE A 1 97 ? 3.754 16.578 2.402 1 96.06 97 PHE A N 1
ATOM 774 C CA . PHE A 1 97 ? 4.109 15.695 1.303 1 96.06 97 PHE A CA 1
ATOM 775 C C . PHE A 1 97 ? 4.996 14.555 1.793 1 96.06 97 PHE A C 1
ATOM 777 O O . PHE A 1 97 ? 4.844 13.406 1.36 1 96.06 97 PHE A O 1
ATOM 784 N N . SER A 1 98 ? 5.926 14.867 2.689 1 97.12 98 SER A N 1
ATOM 785 C CA . SER A 1 98 ? 6.801 13.844 3.252 1 97.12 98 SER A CA 1
ATOM 786 C C . SER A 1 98 ? 6 12.805 4.031 1 97.12 98 SER A C 1
ATOM 788 O O . SER A 1 98 ? 6.316 11.609 3.988 1 97.12 98 SER A O 1
ATOM 790 N N . LEU A 1 99 ? 5.008 13.242 4.688 1 97.88 99 LEU A N 1
ATOM 791 C CA . LEU A 1 99 ? 4.145 12.312 5.414 1 97.88 99 LEU A CA 1
ATOM 792 C C . LEU A 1 99 ? 3.41 11.391 4.449 1 97.88 99 LEU A C 1
ATOM 794 O O . LEU A 1 99 ? 3.352 10.172 4.668 1 97.88 99 LEU A O 1
ATOM 798 N N . VAL A 1 100 ? 2.941 11.922 3.381 1 98.5 100 VAL A N 1
ATOM 799 C CA . VAL A 1 100 ? 2.184 11.148 2.396 1 98.5 100 VAL A CA 1
ATOM 800 C C . VAL A 1 100 ? 3.088 10.102 1.754 1 98.5 100 VAL A C 1
ATOM 802 O O . VAL A 1 100 ? 2.777 8.906 1.771 1 98.5 100 VAL A O 1
ATOM 805 N N . VAL A 1 101 ? 4.199 10.5 1.282 1 98.56 101 VAL A N 1
ATOM 806 C CA . VAL A 1 101 ? 5.074 9.602 0.542 1 98.56 101 VAL A CA 1
ATOM 807 C C . VAL A 1 101 ? 5.621 8.523 1.48 1 98.56 101 VAL A C 1
ATOM 809 O O . VAL A 1 101 ? 5.695 7.352 1.114 1 98.56 101 VAL A O 1
ATOM 812 N N . SER A 1 102 ? 6 8.906 2.68 1 98.81 102 SER A N 1
ATOM 813 C CA . SER A 1 102 ? 6.504 7.93 3.645 1 98.81 102 SER A CA 1
ATOM 814 C C . SER A 1 102 ? 5.422 6.938 4.047 1 98.81 102 SER A C 1
ATOM 816 O O . SER A 1 102 ? 5.703 5.758 4.277 1 98.81 102 SER A O 1
ATOM 818 N N . THR A 1 103 ? 4.203 7.438 4.145 1 98.88 103 THR A N 1
ATOM 819 C CA . THR A 1 103 ? 3.09 6.547 4.449 1 98.88 103 THR A CA 1
ATOM 820 C C . THR A 1 103 ? 2.879 5.539 3.32 1 98.88 103 THR A C 1
ATOM 822 O O . THR A 1 103 ? 2.652 4.355 3.572 1 98.88 103 THR A O 1
ATOM 825 N N . MET A 1 104 ? 2.965 5.996 2.098 1 98.88 104 MET A N 1
ATOM 826 C CA . MET A 1 104 ? 2.84 5.109 0.946 1 98.88 104 MET A CA 1
ATOM 827 C C . MET A 1 104 ? 3.896 4.008 0.99 1 98.88 104 MET A C 1
ATOM 829 O O . MET A 1 104 ? 3.574 2.828 0.846 1 98.88 104 MET A O 1
ATOM 833 N N . THR A 1 105 ? 5.117 4.434 1.257 1 98.88 105 THR A N 1
ATOM 834 C CA . THR A 1 105 ? 6.223 3.482 1.278 1 98.88 105 THR A CA 1
ATOM 835 C C . THR A 1 105 ? 6.086 2.518 2.453 1 98.88 105 THR A C 1
ATOM 837 O O . THR A 1 105 ? 6.289 1.312 2.299 1 98.88 105 THR A O 1
ATOM 840 N N . PHE A 1 106 ? 5.762 3.045 3.586 1 98.88 106 PHE A N 1
ATOM 841 C CA . PHE A 1 106 ? 5.582 2.229 4.781 1 98.88 106 PHE A CA 1
ATOM 842 C C . PHE A 1 106 ? 4.527 1.152 4.547 1 98.88 106 PHE A C 1
ATOM 844 O O . PHE A 1 106 ? 4.785 -0.033 4.77 1 98.88 106 PHE A O 1
ATOM 851 N N . TRP A 1 107 ? 3.393 1.549 4.074 1 98.75 107 TRP A N 1
ATOM 852 C CA . TRP A 1 107 ? 2.258 0.64 3.969 1 98.75 107 TRP A CA 1
ATOM 853 C C . TRP A 1 107 ? 2.477 -0.38 2.857 1 98.75 107 TRP A C 1
ATOM 855 O O . TRP A 1 107 ? 2.131 -1.555 3.006 1 98.75 107 TRP A O 1
ATOM 865 N N . LYS A 1 108 ? 3.041 0.043 1.742 1 98.44 108 LYS A N 1
ATOM 866 C CA . LYS A 1 108 ? 3.381 -0.883 0.665 1 98.44 108 LYS A CA 1
ATOM 867 C C . LYS A 1 108 ? 4.363 -1.948 1.145 1 98.44 108 LYS A C 1
ATOM 869 O O . LYS A 1 108 ? 4.246 -3.119 0.774 1 98.44 108 LYS A O 1
ATOM 874 N N . THR A 1 109 ? 5.336 -1.545 1.958 1 98.62 109 THR A N 1
ATOM 875 C CA . THR A 1 109 ? 6.328 -2.48 2.475 1 98.62 109 THR A CA 1
ATOM 876 C C . THR A 1 109 ? 5.691 -3.453 3.463 1 98.62 109 THR A C 1
ATOM 878 O O . THR A 1 109 ? 6.043 -4.637 3.492 1 98.62 109 THR A O 1
ATOM 881 N N . VAL A 1 110 ? 4.727 -2.961 4.23 1 98.62 110 VAL A N 1
ATOM 882 C CA . VAL A 1 110 ? 4 -3.84 5.145 1 98.62 110 VAL A CA 1
ATOM 883 C C . VAL A 1 110 ? 3.244 -4.902 4.352 1 98.62 110 VAL A C 1
ATOM 885 O O . VAL A 1 110 ? 3.322 -6.094 4.664 1 98.62 110 VAL A O 1
ATOM 888 N N . VAL A 1 111 ? 2.568 -4.438 3.307 1 97.81 111 VAL A N 1
ATOM 889 C CA . VAL A 1 111 ? 1.82 -5.371 2.469 1 97.81 111 VAL A CA 1
ATOM 890 C C . VAL A 1 111 ? 2.775 -6.387 1.848 1 97.81 111 VAL A C 1
ATOM 892 O O . VAL A 1 111 ? 2.461 -7.574 1.765 1 97.81 111 VAL A O 1
ATOM 895 N N . PHE A 1 112 ? 3.924 -5.953 1.439 1 98.25 112 PHE A N 1
ATOM 896 C CA . PHE A 1 112 ? 4.926 -6.828 0.841 1 98.25 112 PHE A CA 1
ATOM 897 C C . PHE A 1 112 ? 5.398 -7.875 1.843 1 98.25 112 PHE A C 1
ATOM 899 O O . PHE A 1 112 ? 5.332 -9.078 1.574 1 98.25 112 PHE A O 1
ATOM 906 N N . LEU A 1 113 ? 5.75 -7.438 3.014 1 98.06 113 LEU A N 1
ATOM 907 C CA . LEU A 1 113 ? 6.391 -8.312 3.986 1 98.06 113 LEU A CA 1
ATOM 908 C C . LEU A 1 113 ? 5.391 -9.297 4.578 1 98.06 113 LEU A C 1
ATOM 910 O O . LEU A 1 113 ? 5.73 -10.453 4.848 1 98.06 113 LEU A O 1
ATOM 914 N N . ILE A 1 114 ? 4.188 -8.906 4.781 1 97.81 114 ILE A N 1
ATOM 915 C CA . ILE A 1 114 ? 3.213 -9.773 5.434 1 97.81 114 ILE A CA 1
ATOM 916 C C . ILE A 1 114 ? 2.908 -10.977 4.539 1 97.81 114 ILE A C 1
ATOM 918 O O . ILE A 1 114 ? 2.553 -12.047 5.031 1 97.81 114 ILE A O 1
ATOM 922 N N . GLN A 1 115 ? 3.107 -10.891 3.234 1 97.31 115 GLN A N 1
ATOM 923 C CA . GLN A 1 115 ? 2.836 -11.961 2.283 1 97.31 115 GLN A CA 1
ATOM 924 C C . GLN A 1 115 ? 3.756 -13.156 2.523 1 97.31 115 GLN A C 1
ATOM 926 O O . GLN A 1 115 ? 3.479 -14.266 2.057 1 97.31 115 GLN A O 1
ATOM 931 N N . TYR A 1 116 ? 4.848 -12.945 3.244 1 96.75 116 TYR A N 1
ATOM 932 C CA . TYR A 1 116 ? 5.848 -13.992 3.434 1 96.75 116 TYR A CA 1
ATOM 933 C C . TYR A 1 116 ? 5.656 -14.688 4.773 1 96.75 116 TYR A C 1
ATOM 935 O O . TYR A 1 116 ? 6.395 -15.625 5.105 1 96.75 116 TYR A O 1
ATOM 943 N N . THR A 1 117 ? 4.648 -14.312 5.473 1 96.25 117 THR A N 1
ATOM 944 C CA . THR A 1 117 ? 4.422 -14.852 6.809 1 96.25 117 THR A CA 1
ATOM 945 C C . THR A 1 117 ? 3.461 -16.031 6.758 1 96.25 117 THR A C 1
ATOM 947 O O . THR A 1 117 ? 2.77 -16.234 5.758 1 96.25 117 THR A O 1
ATOM 950 N N . ASP A 1 118 ? 3.398 -16.766 7.871 1 94.81 118 ASP A N 1
ATOM 951 C CA . ASP A 1 118 ? 2.516 -17.922 7.996 1 94.81 118 ASP A CA 1
ATOM 952 C C . ASP A 1 118 ? 1.052 -17.5 8.055 1 94.81 118 ASP A C 1
ATOM 954 O O . ASP A 1 118 ? 0.166 -18.219 7.605 1 94.81 118 ASP A O 1
ATOM 958 N N . ILE A 1 119 ? 0.832 -16.297 8.461 1 95.38 119 ILE A N 1
ATOM 959 C CA . ILE A 1 119 ? -0.55 -15.852 8.609 1 95.38 119 ILE A CA 1
ATOM 960 C C . ILE A 1 119 ? -1.165 -15.625 7.227 1 95.38 119 ILE A C 1
ATOM 962 O O . ILE A 1 119 ? -2.389 -15.594 7.086 1 95.38 119 ILE A O 1
ATOM 966 N N . CYS A 1 120 ? -0.347 -15.516 6.227 1 96.19 120 CYS A N 1
ATOM 967 C CA . CYS A 1 120 ? -0.818 -15.383 4.852 1 96.19 120 CYS A CA 1
ATOM 968 C C . CYS A 1 120 ? -0.541 -16.656 4.055 1 96.19 120 CYS A C 1
ATOM 970 O O . CYS A 1 120 ? -0.63 -16.656 2.826 1 96.19 120 CYS A O 1
ATOM 972 N N . ASN A 1 121 ? -0.09 -17.672 4.781 1 93.44 121 ASN A N 1
ATOM 973 C CA . ASN A 1 121 ? 0.293 -18.906 4.121 1 93.44 121 ASN A CA 1
ATOM 974 C C . ASN A 1 121 ? 1.378 -18.672 3.072 1 93.44 121 ASN A C 1
ATOM 976 O O . ASN A 1 121 ? 1.318 -19.234 1.977 1 93.44 121 ASN A O 1
ATOM 980 N N . GLY A 1 122 ? 2.285 -17.766 3.369 1 95.19 122 GLY A N 1
ATOM 981 C CA . GLY A 1 122 ? 3.229 -17.359 2.342 1 95.19 122 GLY A CA 1
ATOM 982 C C . GLY A 1 122 ? 4.668 -17.688 2.688 1 95.19 122 GLY A C 1
ATOM 983 O O . GLY A 1 122 ? 5.594 -17.234 2.004 1 95.19 122 GLY A O 1
ATOM 984 N N . ALA A 1 123 ? 4.922 -18.531 3.709 1 92.25 123 ALA A N 1
ATOM 985 C CA . ALA A 1 123 ? 6.281 -18.859 4.133 1 92.25 123 ALA A CA 1
ATOM 986 C C . ALA A 1 123 ? 7.062 -19.531 3.006 1 92.25 123 ALA A C 1
ATOM 988 O O . ALA A 1 123 ? 8.281 -19.359 2.9 1 92.25 123 ALA A O 1
ATOM 989 N N . HIS A 1 124 ? 6.371 -20.234 2.131 1 93.31 124 HIS A N 1
ATOM 990 C CA . HIS A 1 124 ? 7.02 -20.969 1.054 1 93.31 124 HIS A CA 1
ATOM 991 C C . HIS A 1 124 ? 7.547 -20.031 -0.022 1 93.31 124 HIS A C 1
ATOM 993 O O . HIS A 1 124 ? 8.289 -20.453 -0.916 1 93.31 124 HIS A O 1
ATOM 999 N N . GLN A 1 125 ? 7.129 -18.734 0.051 1 94.56 125 GLN A N 1
ATOM 1000 C CA . GLN A 1 125 ? 7.609 -17.75 -0.916 1 94.56 125 GLN A CA 1
ATOM 1001 C C . GLN A 1 125 ? 9.086 -17.438 -0.689 1 94.56 125 GLN A C 1
ATOM 1003 O O . GLN A 1 125 ? 9.75 -16.875 -1.565 1 94.56 125 GLN A O 1
ATOM 1008 N N . LEU A 1 126 ? 9.539 -17.703 0.495 1 94.5 126 LEU A N 1
ATOM 1009 C CA . LEU A 1 126 ? 10.969 -17.625 0.778 1 94.5 126 LEU A CA 1
ATOM 1010 C C . LEU A 1 126 ? 11.633 -18.984 0.622 1 94.5 126 LEU A C 1
ATOM 1012 O O . LEU A 1 126 ? 11.133 -19.984 1.147 1 94.5 126 LEU A O 1
ATOM 1016 N N . ASN A 1 127 ? 12.695 -18.969 -0.119 1 93.31 127 ASN A N 1
ATOM 1017 C CA . ASN A 1 127 ? 13.445 -20.219 -0.238 1 93.31 127 ASN A CA 1
ATOM 1018 C C . ASN A 1 127 ? 14.031 -20.656 1.104 1 93.31 127 ASN A C 1
ATOM 1020 O O . ASN A 1 127 ? 14.25 -19.828 1.987 1 93.31 127 ASN A O 1
ATOM 1024 N N . ALA A 1 128 ? 14.25 -22 1.198 1 89.75 128 ALA A N 1
ATOM 1025 C CA . ALA A 1 128 ? 14.82 -22.547 2.426 1 89.75 128 ALA A CA 1
ATOM 1026 C C . ALA A 1 128 ? 16.297 -22.203 2.541 1 89.75 128 ALA A C 1
ATOM 1028 O O . ALA A 1 128 ? 17.141 -22.844 1.908 1 89.75 128 ALA A O 1
ATOM 1029 N N . VAL A 1 129 ? 16.641 -21.109 3.203 1 92.75 129 VAL A N 1
ATOM 1030 C CA . VAL A 1 129 ? 18.016 -20.688 3.496 1 92.75 129 VAL A CA 1
ATOM 1031 C C . VAL A 1 129 ? 18.203 -20.578 5.008 1 92.75 129 VAL A C 1
ATOM 1033 O O . VAL A 1 129 ? 17.234 -20.625 5.77 1 92.75 129 VAL A O 1
ATOM 1036 N N . ASP A 1 130 ? 19.453 -20.547 5.371 1 94.62 130 ASP A N 1
ATOM 1037 C CA . ASP A 1 130 ? 19.703 -20.375 6.801 1 94.62 130 ASP A CA 1
ATOM 1038 C C . ASP A 1 130 ? 19.234 -19 7.273 1 94.62 130 ASP A C 1
ATOM 1040 O O . ASP A 1 130 ? 19.141 -18.062 6.473 1 94.62 130 ASP A O 1
ATOM 1044 N N . PHE A 1 131 ? 18.984 -18.891 8.508 1 93.94 131 PHE A N 1
ATOM 1045 C CA . PHE A 1 131 ? 18.391 -17.688 9.094 1 93.94 131 PHE A CA 1
ATOM 1046 C C . PHE A 1 131 ? 19.281 -16.484 8.859 1 93.94 131 PHE A C 1
ATOM 1048 O O . PHE A 1 131 ? 18.797 -15.383 8.57 1 93.94 131 PHE A O 1
ATOM 1055 N N . GLU A 1 132 ? 20.531 -16.625 9 1 95.88 132 GLU A N 1
ATOM 1056 C CA . GLU A 1 132 ? 21.469 -15.523 8.805 1 95.88 132 GLU A CA 1
ATOM 1057 C C . GLU A 1 132 ? 21.375 -14.961 7.387 1 95.88 132 GLU A C 1
ATOM 1059 O O . GLU A 1 132 ? 21.391 -13.75 7.191 1 95.88 132 GLU A O 1
ATOM 1064 N N . THR A 1 133 ? 21.328 -15.891 6.434 1 95.75 133 THR A N 1
ATOM 1065 C CA . THR A 1 133 ? 21.172 -15.484 5.039 1 95.75 133 THR A CA 1
ATOM 1066 C C . THR A 1 133 ? 19.859 -14.758 4.82 1 95.75 133 THR A C 1
ATOM 1068 O O . THR A 1 133 ? 19.812 -13.695 4.199 1 95.75 133 THR A O 1
ATOM 1071 N N . ALA A 1 134 ? 18.797 -15.32 5.348 1 95.69 134 ALA A N 1
ATOM 1072 C CA . ALA A 1 134 ? 17.484 -14.688 5.227 1 95.69 134 ALA A CA 1
ATOM 1073 C C . ALA A 1 134 ? 17.469 -13.312 5.887 1 95.69 134 ALA A C 1
ATOM 1075 O O . ALA A 1 134 ? 16.875 -12.367 5.359 1 95.69 134 ALA A O 1
ATOM 1076 N N . LEU A 1 135 ? 18.062 -13.227 7.008 1 96.25 135 LEU A N 1
ATOM 1077 C CA . LEU A 1 135 ? 18.109 -11.977 7.758 1 96.25 135 LEU A CA 1
ATOM 1078 C C . LEU A 1 135 ? 18.859 -10.906 6.973 1 96.25 135 LEU A C 1
ATOM 1080 O O . LEU A 1 135 ? 18.375 -9.789 6.809 1 96.25 135 LEU A O 1
ATOM 1084 N N . LYS A 1 136 ? 19.984 -11.195 6.41 1 96.25 136 LYS A N 1
ATOM 1085 C CA . LYS A 1 136 ? 20.859 -10.234 5.742 1 96.25 136 LYS A CA 1
ATOM 1086 C C . LYS A 1 136 ? 20.312 -9.859 4.367 1 96.25 136 LYS A C 1
ATOM 1088 O O . LYS A 1 136 ? 20.438 -8.711 3.938 1 96.25 136 LYS A O 1
ATOM 1093 N N . LEU A 1 137 ? 19.656 -10.844 3.738 1 96.38 137 LEU A N 1
ATOM 1094 C CA . LEU A 1 137 ? 19.312 -10.594 2.344 1 96.38 137 LEU A CA 1
ATOM 1095 C C . LEU A 1 137 ? 17.844 -10.211 2.207 1 96.38 137 LEU A C 1
ATOM 1097 O O . LEU A 1 137 ? 17.453 -9.586 1.218 1 96.38 137 LEU A O 1
ATOM 1101 N N . PHE A 1 138 ? 17.047 -10.562 3.193 1 97.12 138 PHE A N 1
ATOM 1102 C CA . PHE A 1 138 ? 15.625 -10.328 3.021 1 97.12 138 PHE A CA 1
ATOM 1103 C C . PHE A 1 138 ? 15.086 -9.43 4.125 1 97.12 138 PHE A C 1
ATOM 1105 O O . PHE A 1 138 ? 14.578 -8.336 3.854 1 97.12 138 PHE A O 1
ATOM 1112 N N . TYR A 1 139 ? 15.289 -9.703 5.383 1 97.06 139 TYR A N 1
ATOM 1113 C CA . TYR A 1 139 ? 14.609 -9.023 6.473 1 97.06 139 TYR A CA 1
ATOM 1114 C C . TYR A 1 139 ? 15.227 -7.652 6.734 1 97.06 139 TYR A C 1
ATOM 1116 O O . TYR A 1 139 ? 14.508 -6.66 6.902 1 97.06 139 TYR A O 1
ATOM 1124 N N . ILE A 1 140 ? 16.5 -7.574 6.719 1 96.62 140 ILE A N 1
ATOM 1125 C CA . ILE A 1 140 ? 17.156 -6.309 7.031 1 96.62 140 ILE A CA 1
ATOM 1126 C C . ILE A 1 140 ? 16.969 -5.336 5.867 1 96.62 140 ILE A C 1
ATOM 1128 O O . ILE A 1 140 ? 16.484 -4.219 6.055 1 96.62 140 ILE A O 1
ATOM 1132 N N . PRO A 1 141 ? 17.281 -5.758 4.668 1 96.25 141 PRO A N 1
ATOM 1133 C CA . PRO A 1 141 ? 17.125 -4.809 3.561 1 96.25 141 PRO A CA 1
ATOM 1134 C C . PRO A 1 141 ? 15.695 -4.301 3.41 1 96.25 141 PRO A C 1
ATOM 1136 O O . PRO A 1 141 ? 15.477 -3.137 3.059 1 96.25 141 PRO A O 1
ATOM 1139 N N . ASN A 1 142 ? 14.742 -5.121 3.631 1 97.56 142 ASN A N 1
ATOM 1140 C CA . ASN A 1 142 ? 13.352 -4.691 3.494 1 97.56 142 ASN A CA 1
ATOM 1141 C C . ASN A 1 142 ? 12.852 -4.008 4.762 1 97.56 142 ASN A C 1
ATOM 1143 O O . ASN A 1 142 ? 12.039 -3.086 4.691 1 97.56 142 ASN A O 1
ATOM 1147 N N . GLY A 1 143 ? 13.375 -4.379 5.926 1 98.06 143 GLY A N 1
ATOM 1148 C CA . GLY A 1 143 ? 12.984 -3.791 7.199 1 98.06 143 GLY A CA 1
ATOM 1149 C C . GLY A 1 143 ? 13.375 -2.33 7.324 1 98.06 143 GLY A C 1
ATOM 1150 O O . GLY A 1 143 ? 12.711 -1.561 8.016 1 98.06 143 GLY A O 1
ATOM 1151 N N . ILE A 1 144 ? 14.391 -1.966 6.637 1 98.06 144 ILE A N 1
ATOM 1152 C CA . ILE A 1 144 ? 14.867 -0.586 6.676 1 98.06 144 ILE A CA 1
ATOM 1153 C C . ILE A 1 144 ? 13.773 0.351 6.172 1 98.06 144 ILE A C 1
ATOM 1155 O O . ILE A 1 144 ? 13.625 1.471 6.668 1 98.06 144 ILE A O 1
ATOM 1159 N N . TRP A 1 145 ? 13.031 -0.054 5.207 1 98.38 145 TRP A N 1
ATOM 1160 C CA . TRP A 1 145 ? 11.969 0.77 4.629 1 98.38 145 TRP A CA 1
ATOM 1161 C C . TRP A 1 145 ? 10.828 0.968 5.621 1 98.38 145 TRP A C 1
ATOM 1163 O O . TRP A 1 145 ? 10.125 1.977 5.57 1 98.38 145 TRP A O 1
ATOM 1173 N N . ILE A 1 146 ? 10.578 0.018 6.492 1 98.69 146 ILE A N 1
ATOM 1174 C CA . ILE A 1 146 ? 9.586 0.158 7.547 1 98.69 146 ILE A CA 1
ATOM 1175 C C . ILE A 1 146 ? 10.07 1.169 8.586 1 98.69 146 ILE A C 1
ATOM 1177 O O . ILE A 1 146 ? 9.375 2.143 8.883 1 98.69 146 ILE A O 1
ATOM 1181 N N . VAL A 1 147 ? 11.273 1.008 9.039 1 98.69 147 VAL A N 1
ATOM 1182 C CA . VAL A 1 147 ? 11.82 1.799 10.133 1 98.69 147 VAL A CA 1
ATOM 1183 C C . VAL A 1 147 ? 11.984 3.25 9.695 1 98.69 147 VAL A C 1
ATOM 1185 O O . VAL A 1 147 ? 11.531 4.172 10.375 1 98.69 147 VAL A O 1
ATOM 1188 N N . MET A 1 148 ? 12.602 3.434 8.57 1 98.81 148 MET A N 1
ATOM 1189 C CA . MET A 1 148 ? 12.883 4.793 8.117 1 98.81 148 MET A CA 1
ATOM 1190 C C . MET A 1 148 ? 11.602 5.535 7.777 1 98.81 148 MET A C 1
ATOM 1192 O O . MET A 1 148 ? 11.469 6.727 8.07 1 98.81 148 MET A O 1
ATOM 1196 N N . SER A 1 149 ? 10.68 4.867 7.129 1 98.75 149 SER A N 1
ATOM 1197 C CA . SER A 1 149 ? 9.398 5.504 6.836 1 98.75 149 SER A CA 1
ATOM 1198 C C . SER A 1 149 ? 8.68 5.91 8.117 1 98.75 149 SER A C 1
ATOM 1200 O O . SER A 1 149 ? 8.133 7.008 8.203 1 98.75 149 SER A O 1
ATOM 1202 N N . LEU A 1 150 ? 8.727 5.055 9.133 1 98.75 150 LEU A N 1
ATOM 1203 C CA . LEU A 1 150 ? 8.078 5.367 10.406 1 98.75 150 LEU A CA 1
ATOM 1204 C C . LEU A 1 150 ? 8.758 6.555 11.078 1 98.75 150 LEU A C 1
ATOM 1206 O O . LEU A 1 150 ? 8.094 7.379 11.711 1 98.75 150 LEU A O 1
ATOM 1210 N N . LEU A 1 151 ? 10.078 6.625 10.961 1 98.75 151 LEU A N 1
ATOM 1211 C CA . LEU A 1 151 ? 10.797 7.75 11.555 1 98.75 151 LEU A CA 1
ATOM 1212 C C . LEU A 1 151 ? 10.391 9.062 10.891 1 98.75 151 LEU A C 1
ATOM 1214 O O . LEU A 1 151 ? 10.203 10.07 11.578 1 98.75 151 LEU A O 1
ATOM 1218 N N . VAL A 1 152 ? 10.289 9.047 9.578 1 98.44 152 VAL A N 1
ATOM 1219 C CA . VAL A 1 152 ? 9.859 10.25 8.875 1 98.44 152 VAL A CA 1
ATOM 1220 C C . VAL A 1 152 ? 8.43 10.602 9.289 1 98.44 152 VAL A C 1
ATOM 1222 O O . VAL A 1 152 ? 8.133 11.766 9.57 1 98.44 152 VAL A O 1
ATOM 1225 N N . MET A 1 153 ? 7.594 9.617 9.352 1 98.62 153 MET A N 1
ATOM 1226 C CA . MET A 1 153 ? 6.207 9.836 9.742 1 98.62 153 MET A CA 1
ATOM 1227 C C . MET A 1 153 ? 6.129 10.422 11.156 1 98.62 153 MET A C 1
ATOM 1229 O O . MET A 1 153 ? 5.359 11.352 11.398 1 98.62 153 MET A O 1
ATOM 1233 N N . ALA A 1 154 ? 6.938 9.891 12.039 1 98 154 ALA A N 1
ATOM 1234 C CA . ALA A 1 154 ? 6.941 10.375 13.414 1 98 154 ALA A CA 1
ATOM 1235 C C . ALA A 1 154 ? 7.43 11.82 13.484 1 98 154 ALA A C 1
ATOM 1237 O O . ALA A 1 154 ? 6.863 12.641 14.219 1 98 154 ALA A O 1
ATOM 1238 N N . SER A 1 155 ? 8.477 12.102 12.766 1 96.81 155 SER A N 1
ATOM 1239 C CA . SER A 1 155 ? 9.008 13.453 12.734 1 96.81 155 SER A CA 1
ATOM 1240 C C . SER A 1 155 ? 7.984 14.438 12.18 1 96.81 155 SER A C 1
ATOM 1242 O O . SER A 1 155 ? 7.797 15.523 12.734 1 96.81 155 SER A O 1
ATOM 1244 N N . THR A 1 156 ? 7.348 14.039 11.117 1 95.12 156 THR A N 1
ATOM 1245 C CA . THR A 1 156 ? 6.352 14.906 10.5 1 95.12 156 THR A CA 1
ATOM 1246 C C . THR A 1 156 ? 5.137 15.062 11.406 1 95.12 156 THR A C 1
ATOM 1248 O O . THR A 1 156 ? 4.59 16.172 11.531 1 95.12 156 THR A O 1
ATOM 1251 N N . TRP A 1 157 ? 4.754 13.984 12.039 1 94.12 157 TRP A N 1
ATOM 1252 C CA . TRP A 1 157 ? 3.65 14.023 12.992 1 94.12 157 TRP A CA 1
ATOM 1253 C C . TRP A 1 157 ? 3.932 15.031 14.102 1 94.12 157 TRP A C 1
ATOM 1255 O O . TRP A 1 157 ? 3.064 15.836 14.453 1 94.12 157 TRP A O 1
ATOM 1265 N N . SER A 1 158 ? 5.113 15 14.656 1 93.81 158 SER A N 1
ATOM 1266 C CA . SER A 1 158 ? 5.504 15.906 15.734 1 93.81 158 SER A CA 1
ATOM 1267 C C . SER A 1 158 ? 5.48 17.359 15.281 1 93.81 158 SER A C 1
ATOM 1269 O O . SER A 1 158 ? 4.961 18.219 15.992 1 93.81 158 SER A O 1
ATOM 1271 N N . TYR A 1 159 ? 5.969 17.594 14.141 1 92.06 159 TYR A N 1
ATOM 1272 C CA . TYR A 1 159 ? 6 18.938 13.609 1 92.06 159 TYR A CA 1
ATOM 1273 C C . TYR A 1 159 ? 4.586 19.469 13.375 1 92.06 159 TYR A C 1
ATOM 1275 O O . TYR A 1 159 ? 4.242 20.562 13.82 1 92.06 159 TYR A O 1
ATOM 1283 N N . LEU A 1 160 ? 3.785 18.719 12.703 1 91.44 160 LEU A N 1
ATOM 1284 C CA . LEU A 1 160 ? 2.438 19.141 12.352 1 91.44 160 LEU A CA 1
ATOM 1285 C C . LEU A 1 160 ? 1.581 19.328 13.602 1 91.44 160 LEU A C 1
ATOM 1287 O O . LEU A 1 160 ? 0.831 20.297 13.711 1 91.44 160 LEU A O 1
ATOM 1291 N N . SER A 1 161 ? 1.687 18.391 14.523 1 89.81 161 SER A N 1
ATOM 1292 C CA . SER A 1 161 ? 0.927 18.5 15.766 1 89.81 161 SER A CA 1
ATOM 1293 C C . SER A 1 161 ? 1.312 19.75 16.547 1 89.81 161 SER A C 1
ATOM 1295 O O . SER A 1 161 ? 0.454 20.406 17.141 1 89.81 161 SER A O 1
ATOM 1297 N N . GLY A 1 162 ? 2.578 20.047 16.609 1 86.56 162 GLY A N 1
ATOM 1298 C CA . GLY A 1 162 ? 3.037 21.266 17.25 1 86.56 162 GLY A CA 1
ATOM 1299 C C . GLY A 1 162 ? 2.52 22.531 16.594 1 86.56 162 GLY A C 1
ATOM 1300 O O . GLY A 1 162 ? 2.109 23.469 17.266 1 86.56 162 GLY A O 1
ATOM 1301 N N . ALA A 1 163 ? 2.572 22.516 15.32 1 84.12 163 ALA A N 1
ATOM 1302 C CA . ALA A 1 163 ? 2.111 23.688 14.57 1 84.12 163 ALA A CA 1
ATOM 1303 C C . ALA A 1 163 ? 0.622 23.938 14.797 1 84.12 163 ALA A C 1
ATOM 1305 O O . ALA A 1 163 ? 0.177 25.078 14.836 1 84.12 163 ALA A O 1
ATOM 1306 N N . LEU A 1 164 ? -0.13 22.922 14.953 1 84 164 LEU A N 1
ATOM 1307 C CA . LEU A 1 164 ? -1.573 23.031 15.133 1 84 164 LEU A CA 1
ATOM 1308 C C . LEU A 1 164 ? -1.914 23.438 16.562 1 84 164 LEU A C 1
ATOM 1310 O O . LEU A 1 164 ? -2.967 24.031 16.812 1 84 164 LEU A O 1
ATOM 1314 N N . SER A 1 165 ? -1.119 23.016 17.562 1 78.31 165 SER A N 1
ATOM 1315 C CA . SER A 1 165 ? -1.332 23.406 18.953 1 78.31 165 SER A CA 1
ATOM 1316 C C . SER A 1 165 ? -1.02 24.891 19.156 1 78.31 165 SER A C 1
ATOM 1318 O O . SER A 1 165 ? -1.56 25.531 20.062 1 78.31 165 SER A O 1
ATOM 1320 N N . GLY A 1 166 ? -0.064 25.438 18.547 1 65.06 166 GLY A N 1
ATOM 1321 C CA . GLY A 1 166 ? 0.28 26.844 18.656 1 65.06 166 GLY A CA 1
ATOM 1322 C C . GLY A 1 166 ? -0.764 27.75 18.047 1 65.06 166 GLY A C 1
ATOM 1323 O O . GLY A 1 166 ? -0.802 28.953 18.344 1 65.06 166 GLY A O 1
ATOM 1324 N N . VAL A 1 167 ? -1.441 27.359 17.125 1 55.16 167 VAL A N 1
ATOM 1325 C CA . VAL A 1 167 ? -2.525 28.156 16.547 1 55.16 167 VAL A CA 1
ATOM 1326 C C . VAL A 1 167 ? -3.604 28.375 17.609 1 55.16 167 VAL A C 1
ATOM 1328 O O . VAL A 1 167 ? -4.301 29.391 17.594 1 55.16 167 VAL A O 1
ATOM 1331 N N . LYS A 1 168 ? -3.801 27.688 18.75 1 55.19 168 LYS A N 1
ATOM 1332 C CA . LYS A 1 168 ? -4.809 27.906 19.781 1 55.19 168 LYS A CA 1
ATOM 1333 C C . LYS A 1 168 ? -4.605 29.266 20.469 1 55.19 168 LYS A C 1
ATOM 1335 O O . LYS A 1 168 ? -5.574 29.891 20.891 1 55.19 168 LYS A O 1
ATOM 1340 N N . SER A 1 169 ? -3.367 29.578 20.844 1 44.22 169 SER A N 1
ATOM 1341 C CA . SER A 1 169 ? -3.295 30.594 21.875 1 44.22 169 SER A CA 1
ATOM 1342 C C . SER A 1 169 ? -3.744 31.953 21.344 1 44.22 169 SER A C 1
ATOM 1344 O O . SER A 1 169 ? -4.035 32.875 22.125 1 44.22 169 SER A O 1
ATOM 1346 N N . LYS A 1 170 ? -3.604 32.281 20.125 1 44.72 170 LYS A N 1
ATOM 1347 C CA . LYS A 1 170 ? -3.809 33.719 19.938 1 44.72 170 LYS A CA 1
ATOM 1348 C C . LYS A 1 170 ? -5.289 34.062 20 1 44.72 170 LYS A C 1
ATOM 1350 O O . LYS A 1 170 ? -5.648 35.25 20.062 1 44.72 170 LYS A O 1
ATOM 1355 N N . ASN A 1 171 ? -6.207 33.25 19.688 1 38.03 171 ASN A N 1
ATOM 1356 C CA . ASN A 1 171 ? -7.543 33.844 19.672 1 38.03 171 ASN A CA 1
ATOM 1357 C C . ASN A 1 171 ? -8.172 33.844 21.062 1 38.03 171 ASN A C 1
ATOM 1359 O O . ASN A 1 171 ? -9.375 34.062 21.203 1 38.03 171 ASN A O 1
ATOM 1363 N N . GLU A 1 172 ? -7.406 33.281 22.109 1 33.34 172 GLU A N 1
ATOM 1364 C CA . GLU A 1 172 ? -7.953 33.844 23.344 1 33.34 172 GLU A CA 1
ATOM 1365 C C . GLU A 1 172 ? -7.301 35.188 23.703 1 33.34 172 GLU A C 1
ATOM 1367 O O . GLU A 1 172 ? -6.105 35.375 23.453 1 33.34 172 GLU A O 1
ATOM 1372 N N . MET B 1 1 ? -7.391 30.984 14.328 1 36.97 1 MET B N 1
ATOM 1373 C CA . MET B 1 1 ? -8.531 30.125 14.008 1 36.97 1 MET B CA 1
ATOM 1374 C C . MET B 1 1 ? -8.359 28.75 14.617 1 36.97 1 MET B C 1
ATOM 1376 O O . MET B 1 1 ? -7.297 28.125 14.484 1 36.97 1 MET B O 1
ATOM 1380 N N . GLY B 1 2 ? -9.047 28.344 15.617 1 47.69 2 GLY B N 1
ATOM 1381 C CA . GLY B 1 2 ? -8.93 27.125 16.391 1 47.69 2 GLY B CA 1
ATOM 1382 C C . GLY B 1 2 ? -8.906 25.859 15.531 1 47.69 2 GLY B C 1
ATOM 1383 O O . GLY B 1 2 ? -9.273 25.906 14.359 1 47.69 2 GLY B O 1
ATOM 1384 N N . ALA B 1 3 ? -8.102 24.828 15.93 1 60.19 3 ALA B N 1
ATOM 1385 C CA . ALA B 1 3 ? -8.094 23.578 15.164 1 60.19 3 ALA B CA 1
ATOM 1386 C C . ALA B 1 3 ? -9.508 23.141 14.82 1 60.19 3 ALA B C 1
ATOM 1388 O O . ALA B 1 3 ? -10.367 23.031 15.703 1 60.19 3 ALA B O 1
ATOM 1389 N N . ARG B 1 4 ? -10.023 23.344 13.625 1 72.12 4 ARG B N 1
ATOM 1390 C CA . ARG B 1 4 ? -11.328 22.938 13.125 1 72.12 4 ARG B CA 1
ATOM 1391 C C . ARG B 1 4 ? -11.508 21.422 13.258 1 72.12 4 ARG B C 1
ATOM 1393 O O . ARG B 1 4 ? -10.562 20.656 13.062 1 72.12 4 ARG B O 1
ATOM 1400 N N . ASP B 1 5 ? -12.594 21.094 13.727 1 82.56 5 ASP B N 1
ATOM 1401 C CA . ASP B 1 5 ? -12.969 19.688 13.836 1 82.56 5 ASP B CA 1
ATOM 1402 C C . ASP B 1 5 ? -13 19.016 12.461 1 82.56 5 ASP B C 1
ATOM 1404 O O . ASP B 1 5 ? -13.156 19.688 11.445 1 82.56 5 ASP B O 1
ATOM 1408 N N . LEU B 1 6 ? -12.734 17.75 12.516 1 90.31 6 LEU B N 1
ATOM 1409 C CA . LEU B 1 6 ? -12.875 16.953 11.297 1 90.31 6 LEU B CA 1
ATOM 1410 C C . LEU B 1 6 ? -14.289 17.047 10.75 1 90.31 6 LEU B C 1
ATOM 1412 O O . LEU B 1 6 ? -15.258 16.906 11.492 1 90.31 6 LEU B O 1
ATOM 1416 N N . PRO B 1 7 ? -14.438 17.328 9.492 1 91.94 7 PRO B N 1
ATOM 1417 C CA . PRO B 1 7 ? -15.773 17.359 8.898 1 91.94 7 PRO B CA 1
ATOM 1418 C C . PRO B 1 7 ? -16.531 16.062 9.094 1 91.94 7 PRO B C 1
ATOM 1420 O O . PRO B 1 7 ? -15.938 14.977 9.062 1 91.94 7 PRO B O 1
ATOM 1423 N N . VAL B 1 8 ? -17.812 16.141 9.133 1 93.69 8 VAL B N 1
ATOM 1424 C CA . VAL B 1 8 ? -18.688 15.008 9.406 1 93.69 8 VAL B CA 1
ATOM 1425 C C . VAL B 1 8 ? -18.578 13.984 8.289 1 93.69 8 VAL B C 1
ATOM 1427 O O . VAL B 1 8 ? -18.578 12.773 8.539 1 93.69 8 VAL B O 1
ATOM 1430 N N . TRP B 1 9 ? -18.469 14.375 7.043 1 97.19 9 TRP B N 1
ATOM 1431 C CA . TRP B 1 9 ? -18.469 13.438 5.922 1 97.19 9 TRP B CA 1
ATOM 1432 C C . TRP B 1 9 ? -17.25 12.523 5.973 1 97.19 9 TRP B C 1
ATOM 1434 O O . TRP B 1 9 ? -17.297 11.375 5.527 1 97.19 9 TRP B O 1
ATOM 1444 N N . ILE B 1 10 ? -16.125 13.031 6.516 1 97.19 10 ILE B N 1
ATOM 1445 C CA . ILE B 1 10 ? -14.93 12.203 6.648 1 97.19 10 ILE B CA 1
ATOM 1446 C C . ILE B 1 10 ? -15.164 11.117 7.699 1 97.19 10 ILE B C 1
ATOM 1448 O O . ILE B 1 10 ? -14.805 9.953 7.492 1 97.19 10 ILE B O 1
ATOM 1452 N N . LYS B 1 11 ? -15.758 11.508 8.805 1 95.94 11 LYS B N 1
ATOM 1453 C CA . LYS B 1 11 ? -16.062 10.531 9.844 1 95.94 11 LYS B CA 1
ATOM 1454 C C . LYS B 1 11 ? -17.047 9.484 9.336 1 95.94 11 LYS B C 1
ATOM 1456 O O . LYS B 1 11 ? -16.906 8.289 9.625 1 95.94 11 LYS B O 1
ATOM 1461 N N . VAL B 1 12 ? -18.047 9.898 8.609 1 97.94 12 VAL B N 1
ATOM 1462 C CA . VAL B 1 12 ? -19.016 8.984 8.039 1 97.94 12 VAL B CA 1
ATOM 1463 C C . VAL B 1 12 ? -18.328 8.031 7.062 1 97.94 12 VAL B C 1
ATOM 1465 O O . VAL B 1 12 ? -18.578 6.82 7.09 1 97.94 12 VAL B O 1
ATOM 1468 N N . TRP B 1 13 ? -17.484 8.562 6.27 1 98.56 13 TRP B N 1
ATOM 1469 C CA . TRP B 1 13 ? -16.75 7.727 5.32 1 98.56 13 TRP B CA 1
ATOM 1470 C C . TRP B 1 13 ? -15.922 6.676 6.051 1 98.56 13 TRP B C 1
ATOM 1472 O O . TRP B 1 13 ? -15.906 5.508 5.664 1 98.56 13 TRP B O 1
ATOM 1482 N N . PHE B 1 14 ? -15.203 7.102 7.129 1 98.69 14 PHE B N 1
ATOM 1483 C CA . PHE B 1 14 ? -14.375 6.16 7.871 1 98.69 14 PHE B CA 1
ATOM 1484 C C . PHE B 1 14 ? -15.234 5.094 8.547 1 98.69 14 PHE B C 1
ATOM 1486 O O . PHE B 1 14 ? -14.836 3.932 8.633 1 98.69 14 PHE B O 1
ATOM 1493 N N . PHE B 1 15 ? -16.391 5.488 8.977 1 98.5 15 PHE B N 1
ATOM 1494 C CA . PHE B 1 15 ? -17.281 4.512 9.594 1 98.5 15 PHE B CA 1
ATOM 1495 C C . PHE B 1 15 ? -17.781 3.504 8.562 1 98.5 15 PHE B C 1
ATOM 1497 O O . PHE B 1 15 ? -17.672 2.293 8.766 1 98.5 15 PHE B O 1
ATOM 1504 N N . ILE B 1 16 ? -18.266 3.979 7.445 1 98.69 16 ILE B N 1
ATOM 1505 C CA . ILE B 1 16 ? -18.75 3.109 6.379 1 98.69 16 ILE B CA 1
ATOM 1506 C C . ILE B 1 16 ? -17.625 2.211 5.883 1 98.69 16 ILE B C 1
ATOM 1508 O O . ILE B 1 16 ? -17.812 1.006 5.707 1 98.69 16 ILE B O 1
ATOM 1512 N N . SER B 1 17 ? -16.484 2.797 5.684 1 98.75 17 SER B N 1
ATOM 1513 C CA . SER B 1 17 ? -15.312 2.051 5.234 1 98.75 17 SER B CA 1
ATOM 1514 C C . SER B 1 17 ? -14.938 0.95 6.223 1 98.75 17 SER B C 1
ATOM 1516 O O . SER B 1 17 ? -14.578 -0.158 5.82 1 98.75 17 SER B O 1
ATOM 1518 N N . SER B 1 18 ? -15.008 1.298 7.512 1 98.69 18 SER B N 1
ATOM 1519 C CA . SER B 1 18 ? -14.656 0.307 8.523 1 98.69 18 SER B CA 1
ATOM 1520 C C . SER B 1 18 ? -15.594 -0.897 8.461 1 98.69 18 SER B C 1
ATOM 1522 O O . SER B 1 18 ? -15.148 -2.039 8.617 1 98.69 18 SER B O 1
ATOM 1524 N N . VAL B 1 19 ? -16.844 -0.688 8.188 1 98.56 19 VAL B N 1
ATOM 1525 C CA . VAL B 1 19 ? -17.828 -1.764 8.109 1 98.56 19 VAL B CA 1
ATOM 1526 C C . VAL B 1 19 ? -17.562 -2.609 6.859 1 98.56 19 VAL B C 1
ATOM 1528 O O . VAL B 1 19 ? -17.469 -3.834 6.945 1 98.56 19 VAL B O 1
ATOM 1531 N N . ILE B 1 20 ? -17.391 -1.957 5.75 1 98.44 20 ILE B N 1
ATOM 1532 C CA . ILE B 1 20 ? -17.219 -2.652 4.477 1 98.44 20 ILE B CA 1
ATOM 1533 C C . ILE B 1 20 ? -15.898 -3.418 4.477 1 98.44 20 ILE B C 1
ATOM 1535 O O . ILE B 1 20 ? -15.844 -4.574 4.055 1 98.44 20 ILE B O 1
ATOM 1539 N N . CYS B 1 21 ? -14.852 -2.801 4.969 1 98.62 21 CYS B N 1
ATOM 1540 C CA . CYS B 1 21 ? -13.547 -3.439 4.984 1 98.62 21 CYS B CA 1
ATOM 1541 C C . CYS B 1 21 ? -13.516 -4.605 5.965 1 98.62 21 CYS B C 1
ATOM 1543 O O . CYS B 1 21 ? -12.82 -5.598 5.738 1 98.62 21 CYS B O 1
ATOM 1545 N N . SER B 1 22 ? -14.273 -4.453 7.066 1 98.69 22 SER B N 1
ATOM 1546 C CA . SER B 1 22 ? -14.391 -5.582 7.984 1 98.69 22 SER B CA 1
ATOM 1547 C C . SER B 1 22 ? -15.078 -6.766 7.316 1 98.69 22 SER B C 1
ATOM 1549 O O . SER B 1 22 ? -14.641 -7.91 7.465 1 98.69 22 SER B O 1
ATOM 1551 N N . TRP B 1 23 ? -16.109 -6.465 6.59 1 98.5 23 TRP B N 1
ATOM 1552 C CA . TRP B 1 23 ? -16.859 -7.496 5.875 1 98.5 23 TRP B CA 1
ATOM 1553 C C . TRP B 1 23 ? -15.984 -8.164 4.816 1 98.5 23 TRP B C 1
ATOM 1555 O O . TRP B 1 23 ? -15.938 -9.391 4.727 1 98.5 23 TRP B O 1
ATOM 1565 N N . ASP B 1 24 ? -15.281 -7.441 4.102 1 98.12 24 ASP B N 1
ATOM 1566 C CA . ASP B 1 24 ? -14.406 -7.957 3.059 1 98.12 24 ASP B CA 1
ATOM 1567 C C . ASP B 1 24 ? -13.266 -8.781 3.656 1 98.12 24 ASP B C 1
ATOM 1569 O O . ASP B 1 24 ? -12.945 -9.867 3.158 1 98.12 24 ASP B O 1
ATOM 1573 N N . ALA B 1 25 ? -12.656 -8.227 4.691 1 98.5 25 ALA B N 1
ATOM 1574 C CA . ALA B 1 25 ? -11.555 -8.938 5.344 1 98.5 25 ALA B CA 1
ATOM 1575 C C . ALA B 1 25 ? -12.039 -10.266 5.918 1 98.5 25 ALA B C 1
ATOM 1577 O O . ALA B 1 25 ? -11.336 -11.273 5.836 1 98.5 25 ALA B O 1
ATOM 1578 N N . SER B 1 26 ? -13.219 -10.258 6.496 1 98.44 26 SER B N 1
ATOM 1579 C CA . SER B 1 26 ? -13.773 -11.492 7.051 1 98.44 26 SER B CA 1
ATOM 1580 C C . SER B 1 26 ? -14.016 -12.523 5.957 1 98.44 26 SER B C 1
ATOM 1582 O O . SER B 1 26 ? -13.789 -13.719 6.164 1 98.44 26 SER B O 1
ATOM 1584 N N . PHE B 1 27 ? -14.477 -12.078 4.816 1 98.44 27 PHE B N 1
ATOM 1585 C CA . PHE B 1 27 ? -14.664 -13.008 3.711 1 98.44 27 PHE B CA 1
ATOM 1586 C C . PHE B 1 27 ? -13.359 -13.703 3.357 1 98.44 27 PHE B C 1
ATOM 1588 O O . PHE B 1 27 ? -13.305 -14.93 3.275 1 98.44 27 PHE B O 1
ATOM 1595 N N . VAL B 1 28 ? -12.312 -12.945 3.195 1 98.12 28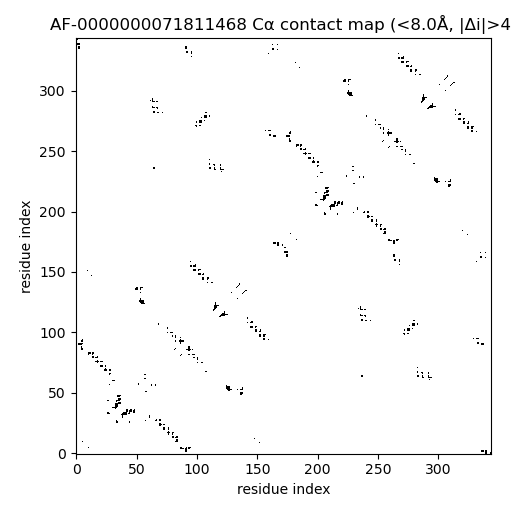 VAL B N 1
ATOM 1596 C CA . VAL B 1 28 ? -11.031 -13.469 2.727 1 98.12 28 VAL B CA 1
ATOM 1597 C C . VAL B 1 28 ? -10.414 -14.359 3.801 1 98.12 28 VAL B C 1
ATOM 1599 O O . VAL B 1 28 ? -9.953 -15.461 3.508 1 98.12 28 VAL B O 1
ATOM 1602 N N . LEU B 1 29 ? -10.445 -13.938 5.059 1 97.88 29 LEU B N 1
ATOM 1603 C CA . LEU B 1 29 ? -9.719 -14.617 6.129 1 97.88 29 LEU B CA 1
ATOM 1604 C C . LEU B 1 29 ? -10.453 -15.875 6.57 1 97.88 29 LEU B C 1
ATOM 1606 O O . LEU B 1 29 ? -9.852 -16.766 7.188 1 97.88 29 LEU B O 1
ATOM 1610 N N . LEU B 1 30 ? -11.727 -16.031 6.215 1 97.81 30 LEU B N 1
ATOM 1611 C CA . LEU B 1 30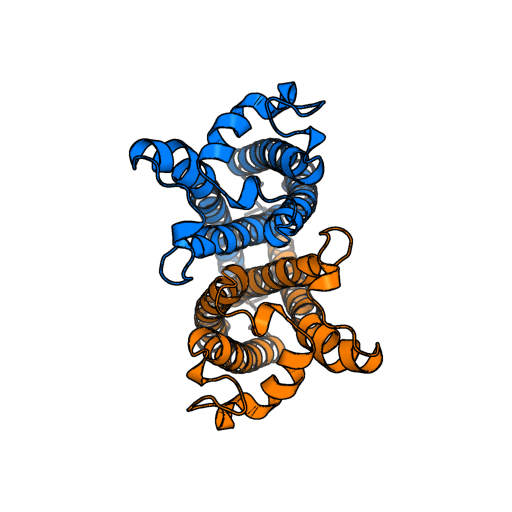 ? -12.5 -17.188 6.633 1 97.81 30 LEU B CA 1
ATOM 1612 C C . LEU B 1 30 ? -12.68 -18.172 5.477 1 97.81 30 LEU B C 1
ATOM 1614 O O . LEU B 1 30 ? -13.359 -19.188 5.617 1 97.81 30 LEU B O 1
ATOM 1618 N N . ARG B 1 31 ? -12.109 -17.922 4.363 1 96.88 31 ARG B N 1
ATOM 1619 C CA . ARG B 1 31 ? -12.18 -18.875 3.252 1 96.88 31 ARG B CA 1
ATOM 1620 C C . ARG B 1 31 ? -11.57 -20.219 3.637 1 96.88 31 ARG B C 1
ATOM 1622 O O . ARG B 1 31 ? -10.625 -20.266 4.426 1 96.88 31 ARG B O 1
ATOM 1629 N N . PRO B 1 32 ? -12.039 -21.297 3.162 1 96.56 32 PRO B N 1
ATOM 1630 C CA . PRO B 1 32 ? -13.141 -21.438 2.203 1 96.56 32 PRO B CA 1
ATOM 1631 C C . PRO B 1 32 ? -14.516 -21.438 2.877 1 96.56 32 PRO B C 1
ATOM 1633 O O . PRO B 1 32 ? -15.539 -21.562 2.199 1 96.56 32 PRO B O 1
ATOM 1636 N N . HIS B 1 33 ? -14.594 -21.281 4.184 1 97.62 33 HIS B N 1
ATOM 1637 C CA . HIS B 1 33 ? -15.859 -21.359 4.91 1 97.62 33 HIS B CA 1
ATOM 1638 C C . HIS B 1 33 ? -16.781 -20.219 4.535 1 97.62 33 HIS B C 1
ATOM 1640 O O . HIS B 1 33 ? -18.016 -20.344 4.633 1 97.62 33 HIS B O 1
ATOM 1646 N N . SER B 1 34 ? -16.281 -19.125 4.012 1 97.69 34 SER B N 1
ATOM 1647 C CA . SER B 1 34 ? -17.078 -17.953 3.639 1 97.69 34 SER B CA 1
ATOM 1648 C C . SER B 1 34 ? -17.516 -18.031 2.18 1 97.69 34 SER B C 1
ATOM 1650 O O . SER B 1 34 ? -18.375 -17.266 1.743 1 97.69 34 SER B O 1
ATOM 1652 N N . MET B 1 35 ? -16.969 -18.922 1.456 1 97.19 35 MET B N 1
ATOM 1653 C CA . MET B 1 35 ? -17.156 -18.906 0.008 1 97.19 35 MET B CA 1
ATOM 1654 C C . MET B 1 35 ? -18.5 -19.516 -0.37 1 97.19 35 MET B C 1
ATOM 1656 O O . MET B 1 35 ? -18.812 -20.641 0.005 1 97.19 35 MET B O 1
ATOM 1660 N N . PRO B 1 36 ? -19.297 -18.828 -1.062 1 94.81 36 PRO B N 1
ATOM 1661 C CA . PRO B 1 36 ? -20.547 -19.391 -1.573 1 94.81 36 PRO B CA 1
ATOM 1662 C C . PRO B 1 36 ? -20.328 -20.312 -2.771 1 94.81 36 PRO B C 1
ATOM 1664 O O . PRO B 1 36 ? -19.375 -20.125 -3.533 1 94.81 36 PRO B O 1
ATOM 1667 N N . PRO B 1 37 ? -21.312 -21.234 -2.938 1 91.19 37 PRO B N 1
ATOM 1668 C CA . PRO B 1 37 ? -22.484 -21.516 -2.086 1 91.19 37 PRO B CA 1
ATOM 1669 C C . PRO B 1 37 ? -22.188 -22.547 -1.003 1 91.19 37 PRO B C 1
ATOM 1671 O O . PRO B 1 37 ? -23 -22.75 -0.105 1 91.19 37 PRO B O 1
ATOM 1674 N N . ASP B 1 38 ? -21 -23.062 -1.016 1 91.94 38 ASP B N 1
ATOM 1675 C CA . ASP B 1 38 ? -20.781 -24.297 -0.252 1 91.94 38 ASP B CA 1
ATOM 1676 C C . ASP B 1 38 ? -20.219 -23.984 1.132 1 91.94 38 ASP B C 1
ATOM 1678 O O . ASP B 1 38 ? -20.266 -24.828 2.029 1 91.94 38 ASP B O 1
ATOM 1682 N N . GLY B 1 39 ? -19.688 -22.859 1.38 1 95.31 39 GLY B N 1
ATOM 1683 C CA . GLY B 1 39 ? -19.062 -22.531 2.652 1 95.31 39 GLY B CA 1
ATOM 1684 C C . GLY B 1 39 ? -20.047 -22.469 3.803 1 95.31 39 GLY B C 1
ATOM 1685 O O . GLY B 1 39 ? -21.188 -22.047 3.621 1 95.31 39 GLY B O 1
ATOM 1686 N N . LYS B 1 40 ? -19.594 -22.781 4.953 1 96.25 40 LYS B N 1
ATOM 1687 C CA . LYS B 1 40 ? -20.406 -22.812 6.168 1 96.25 40 LYS B CA 1
ATOM 1688 C C . LYS B 1 40 ? -21.047 -21.453 6.438 1 96.25 40 LYS B C 1
ATOM 1690 O O . LYS B 1 40 ? -22.203 -21.375 6.855 1 96.25 40 LYS B O 1
ATOM 1695 N N . TYR B 1 41 ? -20.312 -20.406 6.188 1 97.12 41 TYR B N 1
ATOM 1696 C CA . TYR B 1 41 ? -20.781 -19.047 6.48 1 97.12 41 TYR B CA 1
ATOM 1697 C C . TYR B 1 41 ? -21.188 -18.328 5.199 1 97.12 41 TYR B C 1
ATOM 1699 O O . TYR B 1 41 ? -21.234 -17.094 5.168 1 97.12 41 TYR B O 1
ATOM 1707 N N . SER B 1 42 ? -21.422 -19.047 4.113 1 95.19 42 SER B N 1
ATOM 1708 C CA . SER B 1 42 ? -21.672 -18.469 2.797 1 95.19 42 SER B CA 1
ATOM 1709 C C . SER B 1 42 ? -22.891 -17.562 2.82 1 95.19 42 SER B C 1
ATOM 1711 O O . SER B 1 42 ? -22.984 -16.609 2.041 1 95.19 42 SER B O 1
ATOM 1713 N N . GLN B 1 43 ? -23.812 -17.75 3.674 1 95.06 43 GLN B N 1
ATOM 1714 C CA . GLN B 1 43 ? -25.031 -16.953 3.729 1 95.06 43 GLN B CA 1
ATOM 1715 C C . GLN B 1 43 ? -24.734 -15.492 4.039 1 95.06 43 GLN B C 1
ATOM 1717 O O . GLN B 1 43 ? -25.453 -14.602 3.602 1 95.06 43 GLN B O 1
ATOM 1722 N N . TYR B 1 44 ? -23.656 -15.227 4.773 1 96.5 44 TYR B N 1
ATOM 1723 C CA . TYR B 1 44 ? -23.312 -13.867 5.156 1 96.5 44 TYR B CA 1
ATOM 1724 C C . TYR B 1 44 ? -22.484 -13.188 4.066 1 96.5 44 TYR B C 1
ATOM 1726 O O . TYR B 1 44 ? -22.234 -11.977 4.133 1 96.5 44 TYR B O 1
ATOM 1734 N N . PHE B 1 45 ? -22.125 -13.977 3.002 1 97.69 45 PHE B N 1
ATOM 1735 C CA . PHE B 1 45 ? -21.234 -13.461 1.964 1 97.69 45 PHE B CA 1
ATOM 1736 C C . PHE B 1 45 ? -21.781 -13.781 0.578 1 97.69 45 PHE B C 1
ATOM 1738 O O . PHE B 1 45 ? -21.016 -13.953 -0.373 1 97.69 45 PHE B O 1
ATOM 1745 N N . SER B 1 46 ? -23.062 -13.797 0.406 1 94.5 46 SER B N 1
ATOM 1746 C CA . SER B 1 46 ? -23.734 -14.242 -0.808 1 94.5 46 SER B CA 1
ATOM 1747 C C . SER B 1 46 ? -23.344 -13.383 -2.006 1 94.5 46 SER B C 1
ATOM 1749 O O . SER B 1 46 ? -23.172 -13.898 -3.115 1 94.5 46 SER B O 1
ATOM 1751 N N . PRO B 1 47 ? -23.156 -12.031 -1.811 1 94.06 47 PRO B N 1
ATOM 1752 C CA . PRO B 1 47 ? -22.781 -11.227 -2.975 1 94.06 47 PRO B CA 1
ATOM 1753 C C . PRO B 1 47 ? -21.438 -11.609 -3.564 1 94.06 47 PRO B C 1
ATOM 1755 O O . PRO B 1 47 ? -21.156 -11.312 -4.727 1 94.06 47 PRO B O 1
ATOM 1758 N N . TYR B 1 48 ? -20.594 -12.312 -2.807 1 96.12 48 TYR B N 1
ATOM 1759 C CA . TYR B 1 48 ? -19.266 -12.672 -3.281 1 96.12 48 TYR B CA 1
ATOM 1760 C C . TYR B 1 48 ? -19.344 -13.805 -4.301 1 96.12 48 TYR B C 1
ATOM 1762 O O . TYR B 1 48 ? -18.375 -14.078 -5.004 1 96.12 48 TYR B O 1
ATOM 1770 N N . ALA B 1 49 ? -20.516 -14.469 -4.398 1 94.56 49 ALA B N 1
ATOM 1771 C CA . ALA B 1 49 ? -20.703 -15.453 -5.465 1 94.56 49 ALA B CA 1
ATOM 1772 C C . ALA B 1 49 ? -20.5 -14.812 -6.836 1 94.56 49 ALA B C 1
ATOM 1774 O O . ALA B 1 49 ? -19.859 -15.391 -7.715 1 94.56 49 ALA B O 1
ATOM 1775 N N . LEU B 1 50 ? -20.984 -13.594 -6.984 1 93.94 50 LEU B N 1
ATOM 1776 C CA . LEU B 1 50 ? -20.828 -12.852 -8.227 1 93.94 50 LEU B CA 1
ATOM 1777 C C . LEU B 1 50 ? -19.406 -12.336 -8.367 1 93.94 50 LEU B C 1
ATOM 1779 O O . LEU B 1 50 ? -18.812 -12.422 -9.453 1 93.94 50 LEU B O 1
ATOM 1783 N N . TYR B 1 51 ? -18.844 -11.891 -7.297 1 95.56 51 TYR B N 1
ATOM 1784 C CA . TYR B 1 51 ? -17.516 -11.289 -7.332 1 95.56 51 TYR B CA 1
ATOM 1785 C C . TYR B 1 51 ? -16.453 -12.328 -7.656 1 95.56 51 TYR B C 1
ATOM 1787 O O . TYR B 1 51 ? -15.5 -12.047 -8.391 1 95.56 51 TYR B O 1
ATOM 1795 N N . LEU B 1 52 ? -16.641 -13.531 -7.16 1 95.38 52 LEU B N 1
ATOM 1796 C CA . LEU B 1 52 ? -15.719 -14.625 -7.426 1 95.38 52 LEU B CA 1
ATOM 1797 C C . LEU B 1 52 ? -15.719 -14.984 -8.906 1 95.38 52 LEU B C 1
ATOM 1799 O O . LEU B 1 52 ? -14.719 -15.492 -9.43 1 95.38 52 LEU B O 1
ATOM 1803 N N . GLY B 1 53 ? -16.812 -14.68 -9.547 1 94.25 53 GLY B N 1
ATOM 1804 C CA . GLY B 1 53 ? -16.906 -14.922 -10.977 1 94.25 53 GLY B CA 1
ATOM 1805 C C . GLY B 1 53 ? -16.125 -13.922 -11.805 1 94.25 53 GLY B C 1
ATOM 1806 O O . GLY B 1 53 ? -15.883 -14.148 -12.992 1 94.25 53 GLY B O 1
ATOM 1807 N N . VAL B 1 54 ? -15.633 -12.859 -11.164 1 96.38 54 VAL B N 1
ATOM 1808 C CA . VAL B 1 54 ? -14.961 -11.781 -11.875 1 96.38 54 VAL B CA 1
ATOM 1809 C C . VAL B 1 54 ? -13.492 -11.727 -11.469 1 96.38 54 VAL B C 1
ATOM 1811 O O . VAL B 1 54 ? -12.602 -11.688 -12.32 1 96.38 54 VAL B O 1
ATOM 1814 N N . ASP B 1 55 ? -13.219 -11.781 -10.18 1 96.94 55 ASP B N 1
ATOM 1815 C CA . ASP B 1 55 ? -11.875 -11.648 -9.633 1 96.94 55 ASP B CA 1
ATOM 1816 C C . ASP B 1 55 ? -11.312 -13.016 -9.227 1 96.94 55 ASP B C 1
ATOM 1818 O O . ASP B 1 55 ? -11.688 -13.562 -8.188 1 96.94 55 ASP B O 1
ATOM 1822 N N . LYS B 1 56 ? -10.375 -13.492 -9.992 1 95.56 56 LYS B N 1
ATOM 1823 C CA . LYS B 1 56 ? -9.82 -14.82 -9.773 1 95.56 56 LYS B CA 1
ATOM 1824 C C . LYS B 1 56 ? -9 -14.875 -8.484 1 95.56 56 LYS B C 1
ATOM 1826 O O . LYS B 1 56 ? -8.922 -15.914 -7.832 1 95.56 56 LYS B O 1
ATOM 1831 N N . LYS B 1 57 ? -8.414 -13.758 -8.102 1 95.38 57 LYS B N 1
ATOM 1832 C CA . LYS B 1 57 ? -7.555 -13.734 -6.918 1 95.38 57 LYS B CA 1
ATOM 1833 C C . LYS B 1 57 ? -8.359 -13.969 -5.648 1 95.38 57 LYS B C 1
ATOM 1835 O O . LYS B 1 57 ? -7.887 -14.625 -4.715 1 95.38 57 LYS B O 1
ATOM 1840 N N . TYR B 1 58 ? -9.555 -13.508 -5.672 1 95.94 58 TYR B N 1
ATOM 1841 C CA . TYR B 1 58 ? -10.406 -13.68 -4.496 1 95.94 58 TYR B CA 1
ATOM 1842 C C . TYR B 1 58 ? -10.805 -15.141 -4.32 1 95.94 58 TYR B C 1
ATOM 1844 O O . TYR B 1 58 ? -11.133 -15.57 -3.211 1 95.94 58 TYR B O 1
ATOM 1852 N N . GLY B 1 59 ? -10.758 -15.883 -5.395 1 95.06 59 GLY B N 1
ATOM 1853 C CA . GLY B 1 59 ? -11.094 -17.297 -5.316 1 95.06 59 GLY B CA 1
ATOM 1854 C C . GLY B 1 59 ? -9.898 -18.188 -5.027 1 95.06 59 GLY B C 1
ATOM 1855 O O . GLY B 1 59 ? -10.055 -19.359 -4.707 1 95.06 59 GLY B O 1
ATOM 1856 N N . ASP B 1 60 ? -8.758 -17.656 -5.16 1 95.12 60 ASP B N 1
ATOM 1857 C CA . ASP B 1 60 ? -7.52 -18.406 -4.957 1 95.12 60 ASP B CA 1
ATOM 1858 C C . ASP B 1 60 ? -7.121 -18.406 -3.484 1 95.12 60 ASP B C 1
ATOM 1860 O O . ASP B 1 60 ? -6.633 -17.406 -2.959 1 95.12 60 ASP B O 1
ATOM 1864 N N . LEU B 1 61 ? -7.254 -19.531 -2.818 1 94.94 61 LEU B N 1
ATOM 1865 C CA . LEU B 1 61 ? -7.02 -19.672 -1.386 1 94.94 61 LEU B CA 1
ATOM 1866 C C . LEU B 1 61 ? -5.543 -19.484 -1.058 1 94.94 61 LEU B C 1
ATOM 1868 O O . LEU B 1 61 ? -5.184 -19.25 0.102 1 94.94 61 LEU B O 1
ATOM 1872 N N . GLU B 1 62 ? -4.742 -19.516 -2.084 1 93.31 62 GLU B N 1
ATOM 1873 C CA . GLU B 1 62 ? -3.301 -19.469 -1.849 1 93.31 62 GLU B CA 1
ATOM 1874 C C . GLU B 1 62 ? -2.719 -18.109 -2.258 1 93.31 62 GLU B C 1
ATOM 1876 O O . GLU B 1 62 ? -1.502 -17.922 -2.225 1 93.31 62 GLU B O 1
ATOM 1881 N N . ASP B 1 63 ? -3.602 -17.25 -2.689 1 95.88 63 ASP B N 1
ATOM 1882 C CA . ASP B 1 63 ? -3.1 -15.93 -3.064 1 95.88 63 ASP B CA 1
ATOM 1883 C C . ASP B 1 63 ? -2.646 -15.141 -1.835 1 95.88 63 ASP B C 1
ATOM 1885 O O . ASP B 1 63 ? -3.471 -14.578 -1.115 1 95.88 63 ASP B O 1
ATOM 1889 N N . THR B 1 64 ? -1.366 -15.016 -1.638 1 96 64 THR B N 1
ATOM 1890 C CA . THR B 1 64 ? -0.812 -14.43 -0.42 1 96 64 THR B CA 1
ATOM 1891 C C . THR B 1 64 ? -1.049 -12.93 -0.383 1 96 64 THR B C 1
ATOM 1893 O O . THR B 1 64 ? -1.128 -12.328 0.694 1 96 64 THR B O 1
ATOM 1896 N N . PHE B 1 65 ? -1.144 -12.312 -1.569 1 96.81 65 PHE B N 1
ATOM 1897 C CA . PHE B 1 65 ? -1.385 -10.875 -1.595 1 96.81 65 PHE B CA 1
ATOM 1898 C C . PHE B 1 65 ? -2.77 -10.547 -1.051 1 96.81 65 PHE B C 1
ATOM 1900 O O . PHE B 1 65 ? -2.92 -9.656 -0.212 1 96.81 65 PHE B O 1
ATOM 1907 N N . ILE B 1 66 ? -3.809 -11.266 -1.514 1 97.88 66 ILE B N 1
ATOM 1908 C CA . ILE B 1 66 ? -5.184 -11 -1.101 1 97.88 66 ILE B CA 1
ATOM 1909 C C . ILE B 1 66 ? -5.328 -11.25 0.4 1 97.88 66 ILE B C 1
ATOM 1911 O O . ILE B 1 66 ? -5.992 -10.484 1.101 1 97.88 66 ILE B O 1
ATOM 1915 N N . ILE B 1 67 ? -4.688 -12.281 0.887 1 98.25 67 ILE B N 1
ATOM 1916 C CA . ILE B 1 67 ? -4.734 -12.562 2.318 1 98.25 67 ILE B CA 1
ATOM 1917 C C . ILE B 1 67 ? -4.031 -11.445 3.084 1 98.25 67 ILE B C 1
ATOM 1919 O O . ILE B 1 67 ? -4.543 -10.953 4.094 1 98.25 67 ILE B O 1
ATOM 1923 N N . GLY B 1 68 ? -2.84 -11.039 2.6 1 98 68 GLY B N 1
ATOM 1924 C CA . GLY B 1 68 ? -2.131 -9.922 3.211 1 98 68 GLY B CA 1
ATOM 1925 C C . GLY B 1 68 ? -2.93 -8.633 3.215 1 98 68 GLY B C 1
ATOM 1926 O O . GLY B 1 68 ? -2.967 -7.922 4.219 1 98 68 GLY B O 1
ATOM 1927 N N . GLN B 1 69 ? -3.525 -8.352 2.092 1 97.62 69 GLN B N 1
ATOM 1928 C CA . GLN B 1 69 ? -4.375 -7.176 1.972 1 97.62 69 GLN B CA 1
ATOM 1929 C C . GLN B 1 69 ? -5.504 -7.203 3 1 97.62 69 GLN B C 1
ATOM 1931 O O . GLN B 1 69 ? -5.871 -6.164 3.551 1 97.62 69 GLN B O 1
ATOM 1936 N N . ALA B 1 70 ? -6.09 -8.367 3.25 1 98.5 70 ALA B N 1
ATOM 1937 C CA . ALA B 1 70 ? -7.16 -8.5 4.234 1 98.5 70 ALA B CA 1
ATOM 1938 C C . ALA B 1 70 ? -6.668 -8.148 5.637 1 98.5 70 ALA B C 1
ATOM 1940 O O . ALA B 1 70 ? -7.359 -7.461 6.387 1 98.5 70 ALA B O 1
ATOM 1941 N N . TRP B 1 71 ? -5.539 -8.602 5.969 1 98.56 71 TRP B N 1
ATOM 1942 C CA . TRP B 1 71 ? -4.973 -8.266 7.27 1 98.56 71 TRP B CA 1
ATOM 1943 C C . TRP B 1 71 ? -4.691 -6.773 7.375 1 98.56 71 TRP B C 1
ATOM 1945 O O . TRP B 1 71 ? -4.863 -6.176 8.438 1 98.56 71 TRP B O 1
ATOM 1955 N N . CYS B 1 72 ? -4.191 -6.172 6.305 1 98.62 72 CYS B N 1
ATOM 1956 C CA . CYS B 1 72 ? -3.982 -4.727 6.293 1 98.62 72 CYS B CA 1
ATOM 1957 C C . CYS B 1 72 ? -5.305 -3.984 6.457 1 98.62 72 CYS B C 1
ATOM 1959 O O . CYS B 1 72 ? -5.352 -2.932 7.098 1 98.62 72 CYS B O 1
ATOM 1961 N N . ASN B 1 73 ? -6.375 -4.543 5.898 1 98.69 73 ASN B N 1
ATOM 1962 C CA . ASN B 1 73 ? -7.703 -3.977 6.121 1 98.69 73 ASN B CA 1
ATOM 1963 C C . ASN B 1 73 ? -8.07 -3.969 7.602 1 98.69 73 ASN B C 1
ATOM 1965 O O . ASN B 1 73 ? -8.641 -2.998 8.102 1 98.69 73 ASN B O 1
ATOM 1969 N N . VAL B 1 74 ? -7.738 -5.039 8.266 1 98.69 74 VAL B N 1
ATOM 1970 C CA . VAL B 1 74 ? -8.039 -5.117 9.695 1 98.69 74 VAL B CA 1
ATOM 1971 C C . VAL B 1 74 ? -7.332 -3.984 10.438 1 98.69 74 VAL B C 1
ATOM 1973 O O . VAL B 1 74 ? -7.945 -3.287 11.25 1 98.69 74 VAL B O 1
ATOM 1976 N N . ALA B 1 75 ? -6.078 -3.814 10.148 1 98.69 75 ALA B N 1
ATOM 1977 C CA . ALA B 1 75 ? -5.32 -2.736 10.781 1 98.69 75 ALA B CA 1
ATOM 1978 C C . ALA B 1 75 ? -5.922 -1.375 10.445 1 98.69 75 ALA B C 1
ATOM 1980 O O . ALA B 1 75 ? -6.059 -0.517 11.32 1 98.69 75 ALA B O 1
ATOM 1981 N N . GLU B 1 76 ? -6.277 -1.151 9.203 1 98.75 76 GLU B N 1
ATOM 1982 C CA . GLU B 1 76 ? -6.867 0.115 8.773 1 98.75 76 GLU B CA 1
ATOM 1983 C C . GLU B 1 76 ? -8.203 0.369 9.469 1 98.75 76 GLU B C 1
ATOM 1985 O O . GLU B 1 76 ? -8.5 1.502 9.844 1 98.75 76 GLU B O 1
ATOM 1990 N N . VAL B 1 77 ? -8.961 -0.653 9.641 1 98.81 77 VAL B N 1
ATOM 1991 C CA . VAL B 1 77 ? -10.258 -0.534 10.297 1 98.81 77 VAL B CA 1
ATOM 1992 C C . VAL B 1 77 ? -10.07 -0.02 11.719 1 98.81 77 VAL B C 1
ATOM 1994 O O . VAL B 1 77 ? -10.781 0.883 12.164 1 98.81 77 VAL B O 1
ATOM 1997 N N . VAL B 1 78 ? -9.148 -0.599 12.406 1 98.62 78 VAL B N 1
ATOM 1998 C CA . VAL B 1 78 ? -8.859 -0.16 13.766 1 98.62 78 VAL B CA 1
ATOM 1999 C C . VAL B 1 78 ? -8.508 1.325 13.766 1 98.62 78 VAL B C 1
ATOM 2001 O O . VAL B 1 78 ? -9.016 2.092 14.586 1 98.62 78 VAL B O 1
ATOM 2004 N N . MET B 1 79 ? -7.715 1.733 12.867 1 98.19 79 MET B N 1
ATOM 2005 C CA . MET B 1 79 ? -7.285 3.127 12.789 1 98.19 79 MET B CA 1
ATOM 2006 C C . MET B 1 79 ? -8.445 4.035 12.406 1 98.19 79 MET B C 1
ATOM 2008 O O . MET B 1 79 ? -8.594 5.129 12.961 1 98.19 79 MET B O 1
ATOM 2012 N N . MET B 1 80 ? -9.242 3.576 11.469 1 98.38 80 MET B N 1
ATOM 2013 C CA . MET B 1 80 ? -10.398 4.359 11.047 1 98.38 80 MET B CA 1
ATOM 2014 C C . MET B 1 80 ? -11.359 4.578 12.219 1 98.38 80 MET B C 1
ATOM 2016 O O . MET B 1 80 ? -11.867 5.684 12.406 1 98.38 80 MET B O 1
ATOM 2020 N N . LEU B 1 81 ? -11.57 3.541 12.977 1 97.81 81 LEU B N 1
ATOM 2021 C CA . LEU B 1 81 ? -12.461 3.652 14.125 1 97.81 81 LEU B CA 1
ATOM 2022 C C . LEU B 1 81 ? -11.883 4.582 15.18 1 97.81 81 LEU B C 1
ATOM 2024 O O . LEU B 1 81 ? -12.617 5.309 15.852 1 97.81 81 LEU B O 1
ATOM 2028 N N . PHE B 1 82 ? -10.617 4.547 15.305 1 95.81 82 PHE B N 1
ATOM 2029 C CA . PHE B 1 82 ? -9.969 5.484 16.219 1 95.81 82 PHE B CA 1
ATOM 2030 C C . PHE B 1 82 ? -10.25 6.922 15.797 1 95.81 82 PHE B C 1
ATOM 2032 O O . PHE B 1 82 ? -10.523 7.773 16.6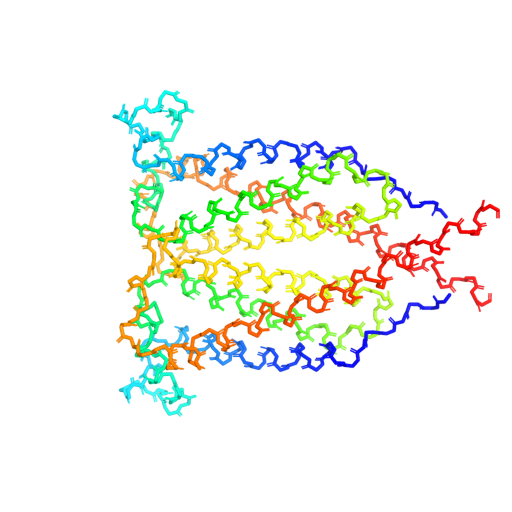41 1 95.81 82 PHE B O 1
ATOM 2039 N N . VAL B 1 83 ? -10.156 7.199 14.539 1 94.75 83 VAL B N 1
ATOM 2040 C CA . VAL B 1 83 ? -10.414 8.547 14.039 1 94.75 83 VAL B CA 1
ATOM 2041 C C . VAL B 1 83 ? -11.883 8.914 14.281 1 94.75 83 VAL B C 1
ATOM 2043 O O . VAL B 1 83 ? -12.18 10.039 14.695 1 94.75 83 VAL B O 1
ATOM 2046 N N . VAL B 1 84 ? -12.773 7.996 14.039 1 94.69 84 VAL B N 1
ATOM 2047 C CA . VAL B 1 84 ? -14.203 8.242 14.203 1 94.69 84 VAL B CA 1
ATOM 2048 C C . VAL B 1 84 ? -14.516 8.555 15.664 1 94.69 84 VAL B C 1
ATOM 2050 O O . VAL B 1 84 ? -15.273 9.477 15.961 1 94.69 84 VAL B O 1
ATOM 2053 N N . LEU B 1 85 ? -13.859 7.879 16.547 1 93.06 85 LEU B N 1
ATOM 2054 C CA . LEU B 1 85 ? -14.188 7.98 17.969 1 93.06 85 LEU B CA 1
ATOM 2055 C C . LEU B 1 85 ? -13.445 9.148 18.609 1 93.06 85 LEU B C 1
ATOM 2057 O O . LEU B 1 85 ? -14 9.844 19.469 1 93.06 85 LEU B O 1
ATOM 2061 N N . PHE B 1 86 ? -12.188 9.406 18.125 1 87.31 86 PHE B N 1
ATOM 2062 C CA . PHE B 1 86 ? -11.367 10.336 18.891 1 87.31 86 PHE B CA 1
ATOM 2063 C C . PHE B 1 86 ? -10.883 11.484 18.016 1 87.31 86 PHE B C 1
ATOM 2065 O O . PHE B 1 86 ? -10.203 12.391 18.484 1 87.31 86 PHE B O 1
ATOM 2072 N N . GLY B 1 87 ? -11.203 11.516 16.812 1 82.38 87 GLY B N 1
ATOM 2073 C CA . GLY B 1 87 ? -10.68 12.492 15.867 1 82.38 87 GLY B CA 1
ATOM 2074 C C . GLY B 1 87 ? -11.094 13.914 16.188 1 82.38 87 GLY B C 1
ATOM 2075 O O . GLY B 1 87 ? -10.336 14.859 15.953 1 82.38 87 GLY B O 1
ATOM 2076 N N . SER B 1 88 ? -12.266 14.086 16.781 1 75.94 88 SER B N 1
ATOM 2077 C CA . SER B 1 88 ? -12.773 15.422 17.062 1 75.94 88 SER B CA 1
ATOM 2078 C C . SER B 1 88 ? -12.188 15.977 18.359 1 75.94 88 SER B C 1
ATOM 2080 O O . SER B 1 88 ? -12.086 17.188 18.531 1 75.94 88 SER B O 1
ATOM 2082 N N . SER B 1 89 ? -11.773 15.133 19.156 1 72.06 89 SER B N 1
ATOM 2083 C CA . SER B 1 89 ? -11.297 15.586 20.453 1 72.06 89 SER B CA 1
ATOM 2084 C C . SER B 1 89 ? -9.797 15.898 20.406 1 72.06 89 SER B C 1
ATOM 2086 O O . SER B 1 89 ? -9.25 16.453 21.359 1 72.06 89 SER B O 1
ATOM 2088 N N . SER B 1 90 ? -9.156 15.68 19.344 1 67.38 90 SER B N 1
ATOM 2089 C CA . SER B 1 90 ? -7.695 15.688 19.375 1 67.38 90 SER B CA 1
ATOM 2090 C C . SER B 1 90 ? -7.125 16.875 18.625 1 67.38 90 SER B C 1
ATOM 2092 O O . SER B 1 90 ? -5.988 16.844 18.156 1 67.38 90 SER B O 1
ATOM 2094 N N . ARG B 1 91 ? -7.727 17.953 18.781 1 65.31 91 ARG B N 1
ATOM 2095 C CA . ARG B 1 91 ? -7.105 19.219 18.406 1 65.31 91 ARG B CA 1
ATOM 2096 C C . ARG B 1 91 ? -6.242 19.062 17.156 1 65.31 91 ARG B C 1
ATOM 2098 O O . ARG B 1 91 ? -5.012 19.094 17.234 1 65.31 91 ARG B O 1
ATOM 2105 N N . GLY B 1 92 ? -6.598 18.75 16 1 83.62 92 GLY B N 1
ATOM 2106 C CA . GLY B 1 92 ? -5.848 18.719 14.758 1 83.62 92 GLY B CA 1
ATOM 2107 C C . GLY B 1 92 ? -5.246 17.375 14.453 1 83.62 92 GLY B C 1
ATOM 2108 O O . GLY B 1 92 ? -5 17.047 13.289 1 83.62 92 GLY B O 1
ATOM 2109 N N . LYS B 1 93 ? -4.969 16.562 15.539 1 88.62 93 LYS B N 1
ATOM 2110 C CA . LYS B 1 93 ? -4.363 15.25 15.352 1 88.62 93 LYS B CA 1
ATOM 2111 C C . LYS B 1 93 ? -5.273 14.336 14.539 1 88.62 93 LYS B C 1
ATOM 2113 O O . LYS B 1 93 ? -4.797 13.453 13.82 1 88.62 93 LYS B O 1
ATOM 2118 N N . GLY B 1 94 ? -6.551 14.633 14.648 1 92.94 94 GLY B N 1
ATOM 2119 C CA . GLY B 1 94 ? -7.496 13.883 13.836 1 92.94 94 GLY B CA 1
ATOM 2120 C C . GLY B 1 94 ? -7.281 14.055 12.352 1 92.94 94 GLY B C 1
ATOM 2121 O O . GLY B 1 94 ? -7.422 13.109 11.578 1 92.94 94 GLY B O 1
ATOM 2122 N N . TRP B 1 95 ? -6.918 15.312 12 1 94.44 95 TRP B N 1
ATOM 2123 C CA . TRP B 1 95 ? -6.645 15.609 10.594 1 94.44 95 TRP B CA 1
ATOM 2124 C C . TRP B 1 95 ? -5.418 14.844 10.109 1 94.44 95 TRP B C 1
ATOM 2126 O O . TRP B 1 95 ? -5.438 14.242 9.031 1 94.44 95 TRP B O 1
ATOM 2136 N N . ILE B 1 96 ? -4.398 14.805 10.922 1 95.44 96 ILE B N 1
ATOM 2137 C CA . ILE B 1 96 ? -3.16 14.141 10.539 1 95.44 96 ILE B CA 1
ATOM 2138 C C . ILE B 1 96 ? -3.402 12.633 10.414 1 95.44 96 ILE B C 1
ATOM 2140 O O . ILE B 1 96 ? -2.982 12.016 9.438 1 95.44 96 ILE B O 1
ATOM 2144 N N . PHE B 1 97 ? -4.059 12.141 11.367 1 96.19 97 PHE B N 1
ATOM 2145 C CA . PHE B 1 97 ? -4.348 10.711 11.367 1 96.19 97 PHE B CA 1
ATOM 2146 C C . PHE B 1 97 ? -5.207 10.336 10.164 1 96.19 97 PHE B C 1
ATOM 2148 O O . PHE B 1 97 ? -5 9.281 9.555 1 96.19 97 PHE B O 1
ATOM 2155 N N . SER B 1 98 ? -6.168 11.188 9.844 1 97.19 98 SER B N 1
ATOM 2156 C CA . SER B 1 98 ? -7.012 10.945 8.68 1 97.19 98 SER B CA 1
ATOM 2157 C C . SER B 1 98 ? -6.188 10.922 7.395 1 97.19 98 SER B C 1
ATOM 2159 O O . SER B 1 98 ? -6.457 10.125 6.492 1 97.19 98 SER B O 1
ATOM 2161 N N . LEU B 1 99 ? -5.223 11.75 7.32 1 97.88 99 LEU B N 1
ATOM 2162 C CA . LEU B 1 99 ? -4.336 11.758 6.16 1 97.88 99 LEU B CA 1
ATOM 2163 C C . LEU B 1 99 ? -3.549 10.453 6.066 1 97.88 99 LEU B C 1
ATOM 2165 O O . LEU B 1 99 ? -3.447 9.859 4.992 1 97.88 99 LEU B O 1
ATOM 2169 N N . VAL B 1 100 ? -3.08 9.977 7.164 1 98.5 100 VAL B N 1
ATOM 2170 C CA . VAL B 1 100 ? -2.275 8.758 7.203 1 98.5 100 VAL B CA 1
ATOM 2171 C C . VAL B 1 100 ? -3.125 7.559 6.781 1 98.5 100 VAL B C 1
ATOM 2173 O O . VAL B 1 100 ? -2.766 6.832 5.852 1 98.5 100 VAL B O 1
ATOM 2176 N N . VAL B 1 101 ? -4.238 7.406 7.367 1 98.62 101 VAL B N 1
ATOM 2177 C CA . VAL B 1 101 ? -5.066 6.23 7.117 1 98.62 101 VAL B CA 1
ATOM 2178 C C . VAL B 1 101 ? -5.586 6.258 5.684 1 98.62 101 VAL B C 1
ATOM 2180 O O . VAL B 1 101 ? -5.602 5.23 5 1 98.62 101 VAL B O 1
ATOM 2183 N N . SER B 1 102 ? -6.004 7.414 5.215 1 98.81 102 SER B N 1
ATOM 2184 C CA . SER B 1 102 ? -6.488 7.527 3.842 1 98.81 102 SER B CA 1
ATOM 2185 C C . SER B 1 102 ? -5.371 7.258 2.838 1 98.81 102 SER B C 1
ATOM 2187 O O . SER B 1 102 ? -5.613 6.68 1.775 1 98.81 102 SER B O 1
ATOM 2189 N N . THR B 1 103 ? -4.172 7.691 3.18 1 98.88 103 THR B N 1
ATOM 2190 C CA . THR B 1 103 ? -3.031 7.41 2.314 1 98.88 103 THR B CA 1
ATOM 2191 C C . THR B 1 103 ? -2.76 5.906 2.25 1 98.88 103 THR B C 1
ATOM 2193 O O . THR B 1 103 ? -2.49 5.367 1.176 1 98.88 103 THR B O 1
ATOM 2196 N N . MET B 1 104 ? -2.842 5.246 3.381 1 98.88 104 MET B N 1
ATOM 2197 C CA . MET B 1 104 ? -2.662 3.799 3.422 1 98.88 104 MET B CA 1
ATOM 2198 C C . MET B 1 104 ? -3.674 3.098 2.521 1 98.88 104 MET B C 1
ATOM 2200 O O . MET B 1 104 ? -3.303 2.258 1.7 1 98.88 104 MET B O 1
ATOM 2204 N N . THR B 1 105 ? -4.914 3.518 2.656 1 98.88 105 THR B N 1
ATOM 2205 C CA . THR B 1 105 ? -5.98 2.891 1.888 1 98.88 105 THR B CA 1
ATOM 2206 C C . THR B 1 105 ? -5.832 3.199 0.401 1 98.88 105 THR B C 1
ATOM 2208 O O . THR B 1 105 ? -5.984 2.312 -0.441 1 98.88 105 THR B O 1
ATOM 2211 N N . PHE B 1 106 ? -5.559 4.43 0.095 1 98.88 106 PHE B N 1
ATOM 2212 C CA . PHE B 1 106 ? -5.367 4.848 -1.289 1 98.88 106 PHE B CA 1
ATOM 2213 C C . PHE B 1 106 ? -4.27 4.031 -1.956 1 98.88 106 PHE B C 1
ATOM 2215 O O . PHE B 1 106 ? -4.48 3.447 -3.021 1 98.88 106 PHE B O 1
ATOM 2222 N N . TRP B 1 107 ? -3.139 3.961 -1.324 1 98.75 107 TRP B N 1
ATOM 2223 C CA . TRP B 1 107 ? -1.966 3.35 -1.939 1 98.75 107 TRP B CA 1
ATOM 2224 C C . TRP B 1 107 ? -2.127 1.836 -2.031 1 98.75 107 TRP B C 1
ATOM 2226 O O . TRP B 1 107 ? -1.738 1.225 -3.029 1 98.75 107 TRP B O 1
ATOM 2236 N N . LYS B 1 108 ? -2.693 1.211 -1.011 1 98.5 108 LYS B N 1
ATOM 2237 C CA . LYS B 1 108 ? -2.975 -0.221 -1.056 1 98.5 108 LYS B CA 1
ATOM 2238 C C . LYS B 1 108 ? -3.926 -0.559 -2.201 1 98.5 108 LYS B C 1
ATOM 2240 O O . LYS B 1 108 ? -3.756 -1.577 -2.875 1 98.5 108 LYS B O 1
ATOM 2245 N N . THR B 1 109 ? -4.922 0.29 -2.42 1 98.62 109 THR B N 1
ATOM 2246 C CA . THR B 1 109 ? -5.887 0.064 -3.49 1 98.62 109 THR B CA 1
ATOM 2247 C C . THR B 1 109 ? -5.23 0.243 -4.855 1 98.62 109 THR B C 1
ATOM 2249 O O . THR B 1 109 ? -5.535 -0.492 -5.797 1 98.62 109 THR B O 1
ATOM 2252 N N . VAL B 1 110 ? -4.301 1.187 -4.945 1 98.62 110 VAL B N 1
ATOM 2253 C CA . VAL B 1 110 ? -3.562 1.372 -6.191 1 98.62 110 VAL B CA 1
ATOM 2254 C C . VAL B 1 110 ? -2.75 0.117 -6.5 1 98.62 110 VAL B C 1
ATOM 2256 O O . VAL B 1 110 ? -2.787 -0.392 -7.625 1 98.62 110 VAL B O 1
ATOM 2259 N N . VAL B 1 111 ? -2.072 -0.372 -5.469 1 97.81 111 VAL B N 1
ATOM 2260 C CA . VAL B 1 111 ? -1.271 -1.578 -5.652 1 97.81 111 VAL B CA 1
ATOM 2261 C C . VAL B 1 111 ? -2.174 -2.74 -6.062 1 97.81 111 VAL B C 1
ATOM 2263 O O . VAL B 1 111 ? -1.807 -3.545 -6.922 1 97.81 111 VAL B O 1
ATOM 2266 N N . PHE B 1 112 ? -3.322 -2.828 -5.496 1 98.25 112 PHE B N 1
ATOM 2267 C CA . PHE B 1 112 ? -4.277 -3.885 -5.812 1 98.25 112 PHE B CA 1
ATOM 2268 C C . PHE B 1 112 ? -4.73 -3.785 -7.266 1 98.25 112 PHE B C 1
ATOM 2270 O O . PHE B 1 112 ? -4.605 -4.746 -8.023 1 98.25 112 PHE B O 1
ATOM 2277 N N . LEU B 1 113 ? -5.121 -2.619 -7.668 1 98.06 113 LEU B N 1
ATOM 2278 C CA . LEU B 1 113 ? -5.746 -2.441 -8.977 1 98.06 113 LEU B CA 1
ATOM 2279 C C . LEU B 1 113 ? -4.715 -2.564 -10.094 1 98.06 113 LEU B C 1
ATOM 2281 O O . LEU B 1 113 ? -5.012 -3.096 -11.164 1 98.06 113 LEU B O 1
ATOM 2285 N N . ILE B 1 114 ? -3.531 -2.113 -9.898 1 97.81 114 ILE B N 1
ATOM 2286 C CA . ILE B 1 114 ? -2.535 -2.115 -10.961 1 97.81 114 ILE B CA 1
ATOM 2287 C C . ILE B 1 114 ? -2.166 -3.553 -11.32 1 97.81 114 ILE B C 1
ATOM 2289 O O . ILE B 1 114 ? -1.779 -3.834 -12.461 1 97.81 114 ILE B O 1
ATOM 2293 N N . GLN B 1 115 ? -2.34 -4.52 -10.438 1 97.38 115 GLN B N 1
ATOM 2294 C CA . GLN B 1 115 ? -2.01 -5.926 -10.664 1 97.38 115 GLN B CA 1
ATOM 2295 C C . GLN B 1 115 ? -2.887 -6.527 -11.758 1 97.38 115 GLN B C 1
ATOM 2297 O O . GLN B 1 115 ? -2.561 -7.574 -12.312 1 97.38 115 GLN B O 1
ATOM 2302 N N . TYR B 1 116 ? -4 -5.875 -12.07 1 96.81 116 TYR B N 1
ATOM 2303 C CA . TYR B 1 116 ? -4.961 -6.426 -13.023 1 96.81 116 TYR B CA 1
ATOM 2304 C C . TYR B 1 116 ? -4.77 -5.816 -14.406 1 96.81 116 TYR B C 1
ATOM 2306 O O . TYR B 1 116 ? -5.477 -6.172 -15.352 1 96.81 116 TYR B O 1
ATOM 2314 N N . THR B 1 117 ? -3.791 -4.988 -14.539 1 96.25 117 THR B N 1
ATOM 2315 C CA . THR B 1 117 ? -3.566 -4.281 -15.789 1 96.25 117 THR B CA 1
ATOM 2316 C C . THR B 1 117 ? -2.559 -5.027 -16.656 1 96.25 117 THR B C 1
ATOM 2318 O O . THR B 1 117 ? -1.84 -5.902 -16.172 1 96.25 117 THR B O 1
ATOM 2321 N N . ASP B 1 118 ? -2.484 -4.617 -17.922 1 94.88 118 ASP B N 1
ATOM 2322 C CA . ASP B 1 118 ? -1.56 -5.215 -18.891 1 94.88 118 ASP B CA 1
ATOM 2323 C C . ASP B 1 118 ? -0.115 -4.84 -18.562 1 94.88 118 ASP B C 1
ATOM 2325 O O . ASP B 1 118 ? 0.806 -5.613 -18.828 1 94.88 118 ASP B O 1
ATOM 2329 N N . ILE B 1 119 ? 0.049 -3.773 -17.891 1 95.44 119 ILE B N 1
ATOM 2330 C CA . ILE B 1 119 ? 1.408 -3.326 -17.609 1 95.44 119 ILE B CA 1
ATOM 2331 C C . ILE B 1 119 ? 2.039 -4.227 -16.547 1 95.44 119 ILE B C 1
ATOM 2333 O O . ILE B 1 119 ? 3.264 -4.27 -16.406 1 95.44 119 ILE B O 1
ATOM 2337 N N . CYS B 1 120 ? 1.231 -4.973 -15.852 1 96.25 120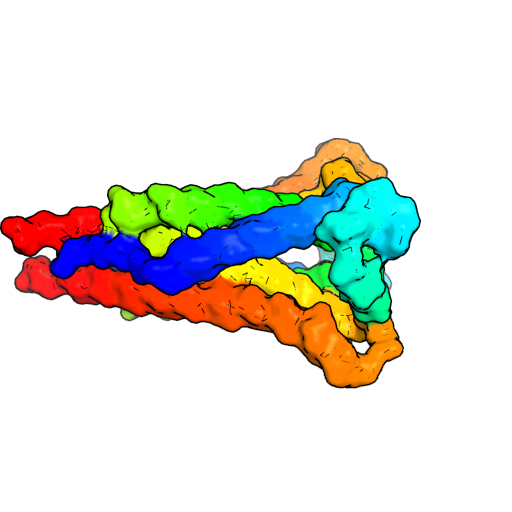 CYS B N 1
ATOM 2338 C CA . CYS B 1 120 ? 1.721 -5.938 -14.875 1 96.25 120 CYS B CA 1
ATOM 2339 C C . CYS B 1 120 ? 1.504 -7.363 -15.359 1 96.25 120 CYS B C 1
ATOM 2341 O O . CYS B 1 120 ? 1.611 -8.312 -14.578 1 96.25 120 CYS B O 1
ATOM 2343 N N . ASN B 1 121 ? 1.087 -7.461 -16.609 1 93.44 121 ASN B N 1
ATOM 2344 C CA . ASN B 1 121 ? 0.759 -8.766 -17.156 1 93.44 121 ASN B CA 1
ATOM 2345 C C . ASN B 1 121 ? -0.319 -9.469 -16.344 1 93.44 121 ASN B C 1
ATOM 2347 O O . ASN B 1 121 ? -0.225 -10.672 -16.078 1 93.44 121 ASN B O 1
ATOM 2351 N N . GLY B 1 122 ? -1.267 -8.695 -15.844 1 95.19 122 GLY B N 1
ATOM 2352 C CA . GLY B 1 122 ? -2.209 -9.266 -14.891 1 95.19 122 GLY B CA 1
ATOM 2353 C C . GLY B 1 122 ? -3.639 -9.266 -15.398 1 95.19 122 GLY B C 1
ATOM 2354 O O . GLY B 1 122 ? -4.57 -9.555 -14.641 1 95.19 122 GLY B O 1
ATOM 2355 N N . ALA B 1 123 ? -3.873 -9.023 -16.703 1 92.19 123 ALA B N 1
ATOM 2356 C CA . ALA B 1 123 ? -5.227 -8.953 -17.25 1 92.19 123 ALA B CA 1
ATOM 2357 C C . ALA B 1 123 ? -5.953 -10.289 -17.062 1 92.19 123 ALA B C 1
ATOM 2359 O O . ALA B 1 123 ? -7.176 -10.312 -16.891 1 92.19 123 ALA B O 1
ATOM 2360 N N . HIS B 1 124 ? -5.211 -11.375 -17.047 1 93.38 124 HIS B N 1
ATOM 2361 C CA . HIS B 1 124 ? -5.801 -12.703 -16.953 1 93.38 124 HIS B CA 1
ATOM 2362 C C . HIS B 1 124 ? -6.348 -12.961 -15.547 1 93.38 124 HIS B C 1
ATOM 2364 O O . HIS B 1 124 ? -7.051 -13.953 -15.328 1 93.38 124 HIS B O 1
ATOM 2370 N N . GLN B 1 125 ? -5.984 -12.078 -14.586 1 94.56 125 GLN B N 1
ATOM 2371 C CA . GLN B 1 125 ? -6.488 -12.234 -13.227 1 94.56 125 GLN B CA 1
ATOM 2372 C C . GLN B 1 125 ? -7.977 -11.914 -13.156 1 94.56 125 GLN B C 1
ATOM 2374 O O . GLN B 1 125 ? -8.641 -12.266 -12.18 1 94.56 125 GLN B O 1
ATOM 2379 N N . LEU B 1 126 ? -8.438 -11.18 -14.117 1 94.44 126 LEU B N 1
ATOM 2380 C CA . LEU B 1 126 ? -9.875 -10.969 -14.258 1 94.44 126 LEU B CA 1
ATOM 2381 C C . LEU B 1 126 ? -10.484 -11.969 -15.234 1 94.44 126 LEU B C 1
ATOM 2383 O O . LEU B 1 126 ? -9.953 -12.18 -16.328 1 94.44 126 LEU B O 1
ATOM 2387 N N . ASN B 1 127 ? -11.539 -12.57 -14.773 1 93.31 127 ASN B N 1
ATOM 2388 C CA . ASN B 1 127 ? -12.242 -13.477 -15.68 1 93.31 127 ASN B CA 1
ATOM 2389 C C . ASN B 1 127 ? -12.828 -12.734 -16.875 1 93.31 127 ASN B C 1
ATOM 2391 O O . ASN B 1 127 ? -13.094 -11.531 -16.797 1 93.31 127 ASN B O 1
ATOM 2395 N N . ALA B 1 128 ? -12.992 -13.516 -17.984 1 89.75 128 ALA B N 1
ATOM 2396 C CA . ALA B 1 128 ? -13.57 -12.93 -19.203 1 89.75 128 ALA B CA 1
ATOM 2397 C C . ALA B 1 128 ? -15.062 -12.68 -19.031 1 89.75 128 ALA B C 1
ATOM 2399 O O . ALA B 1 128 ? -15.867 -13.602 -19.141 1 89.75 128 ALA B O 1
ATOM 2400 N N . VAL B 1 129 ? -15.453 -11.492 -18.609 1 92.62 129 VAL B N 1
ATOM 2401 C CA . VAL B 1 129 ? -16.844 -11.062 -18.484 1 92.62 129 VAL B CA 1
ATOM 2402 C C . VAL B 1 129 ? -17.078 -9.828 -19.359 1 92.62 129 VAL B C 1
ATOM 2404 O O . VAL B 1 129 ? -16.125 -9.219 -19.844 1 92.62 129 VAL B O 1
ATOM 2407 N N . ASP B 1 130 ? -18.328 -9.57 -19.594 1 94.56 130 ASP B N 1
ATOM 2408 C CA . ASP B 1 130 ? -18.625 -8.359 -20.359 1 94.56 130 ASP B CA 1
ATOM 2409 C C . ASP B 1 130 ? -18.219 -7.109 -19.578 1 94.56 130 ASP B C 1
ATOM 2411 O O . ASP B 1 130 ? -18.125 -7.141 -18.344 1 94.56 130 ASP B O 1
ATOM 2415 N N . PHE B 1 131 ? -17.984 -6.066 -20.266 1 93.94 131 PHE B N 1
ATOM 2416 C CA . PHE B 1 131 ? -17.453 -4.836 -19.688 1 93.94 131 PHE B CA 1
ATOM 2417 C C . PHE B 1 131 ? -18.391 -4.293 -18.625 1 93.94 131 PHE B C 1
ATOM 2419 O O . PHE B 1 131 ? -17.938 -3.807 -17.578 1 93.94 131 PHE B O 1
ATOM 2426 N N . GLU B 1 132 ? -19.641 -4.324 -18.844 1 95.81 132 GLU B N 1
ATOM 2427 C CA . GLU B 1 132 ? -20.609 -3.816 -17.875 1 95.81 132 GLU B CA 1
ATOM 2428 C C . GLU B 1 132 ? -20.516 -4.566 -16.547 1 95.81 132 GLU B C 1
ATOM 2430 O O . GLU B 1 132 ? -20.578 -3.957 -15.484 1 95.81 132 GLU B O 1
ATOM 2435 N N . THR B 1 133 ? -20.406 -5.887 -16.672 1 95.62 133 THR B N 1
ATOM 2436 C CA . THR B 1 133 ? -20.25 -6.711 -15.477 1 95.62 133 THR B CA 1
ATOM 2437 C C . THR B 1 133 ? -18.953 -6.375 -14.75 1 95.62 133 THR B C 1
ATOM 2439 O O . THR B 1 133 ? -18.953 -6.188 -13.531 1 95.62 133 THR B O 1
ATOM 2442 N N . ALA B 1 134 ? -17.875 -6.273 -15.5 1 95.56 134 ALA B N 1
ATOM 2443 C CA . ALA B 1 134 ? -16.594 -5.918 -14.906 1 95.56 134 ALA B CA 1
ATOM 2444 C C . ALA B 1 134 ? -16.656 -4.543 -14.25 1 95.56 134 ALA B C 1
ATOM 2446 O O . ALA B 1 134 ? -16.094 -4.336 -13.18 1 95.56 134 ALA B O 1
ATOM 2447 N N . LEU B 1 135 ? -17.266 -3.633 -14.898 1 96.19 135 LEU B N 1
ATOM 2448 C CA . LEU B 1 135 ? -17.391 -2.268 -14.398 1 96.19 135 LEU B CA 1
ATOM 2449 C C . LEU B 1 135 ? -18.172 -2.234 -13.086 1 96.19 135 LEU B C 1
ATOM 2451 O O . LEU B 1 135 ? -17.719 -1.64 -12.109 1 96.19 135 LEU B O 1
ATOM 2455 N N . LYS B 1 136 ? -19.25 -2.906 -12.977 1 96.19 136 LYS B N 1
ATOM 2456 C CA . LYS B 1 136 ? -20.156 -2.857 -11.82 1 96.19 136 LYS B CA 1
ATOM 2457 C C . LYS B 1 136 ? -19.594 -3.668 -10.656 1 96.19 136 LYS B C 1
ATOM 2459 O O . LYS B 1 136 ? -19.766 -3.287 -9.492 1 96.19 136 LYS B O 1
ATOM 2464 N N . LEU B 1 137 ? -18.906 -4.742 -11.016 1 96.31 137 LEU B N 1
ATOM 2465 C CA . LEU B 1 137 ? -18.531 -5.66 -9.945 1 96.31 137 LEU B CA 1
ATOM 2466 C C . LEU B 1 137 ? -17.078 -5.461 -9.531 1 96.31 137 LEU B C 1
ATOM 2468 O O . LEU B 1 137 ? -16.703 -5.824 -8.414 1 96.31 137 LEU B O 1
ATOM 2472 N N . PHE B 1 138 ? -16.297 -4.895 -10.414 1 97.06 138 PHE B N 1
ATOM 2473 C CA . PHE B 1 138 ? -14.875 -4.824 -10.102 1 97.06 138 PHE B CA 1
ATOM 2474 C C . PHE B 1 138 ? -14.398 -3.375 -10.086 1 97.06 138 PHE B C 1
ATOM 2476 O O . PHE B 1 138 ? -13.93 -2.883 -9.055 1 97.06 138 PHE B O 1
ATOM 2483 N N . TYR B 1 139 ? -14.609 -2.572 -11.094 1 97.06 139 TYR B N 1
ATOM 2484 C CA . TYR B 1 139 ? -13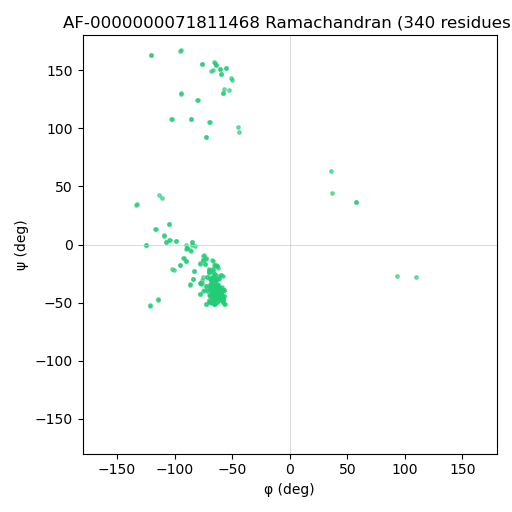.977 -1.268 -11.234 1 97.06 139 TYR B CA 1
ATOM 2485 C C . TYR B 1 139 ? -14.648 -0.229 -10.352 1 97.06 139 TYR B C 1
ATOM 2487 O O . TYR B 1 139 ? -13.977 0.555 -9.68 1 97.06 139 TYR B O 1
ATOM 2495 N N . ILE B 1 140 ? -15.93 -0.244 -10.305 1 96.5 140 ILE B N 1
ATOM 2496 C CA . ILE B 1 140 ? -16.641 0.767 -9.523 1 96.5 140 ILE B CA 1
ATOM 2497 C C . ILE B 1 140 ? -16.469 0.483 -8.031 1 96.5 140 ILE B C 1
ATOM 2499 O O . ILE B 1 140 ? -16.031 1.352 -7.273 1 96.5 140 ILE B O 1
ATOM 2503 N N . PRO B 1 141 ? -16.734 -0.732 -7.617 1 96.19 141 PRO B N 1
ATOM 2504 C CA . PRO B 1 141 ? -16.594 -0.991 -6.18 1 96.19 141 PRO B CA 1
ATOM 2505 C C . PRO B 1 141 ? -15.18 -0.734 -5.664 1 96.19 141 PRO B C 1
ATOM 2507 O O . PRO B 1 141 ? -15 -0.281 -4.531 1 96.19 141 PRO B O 1
ATOM 2510 N N . ASN B 1 142 ? -14.203 -1.042 -6.426 1 97.56 142 ASN B N 1
ATOM 2511 C CA . ASN B 1 142 ? -12.828 -0.824 -5.98 1 97.56 142 ASN B CA 1
ATOM 2512 C C . ASN B 1 142 ? -12.375 0.612 -6.238 1 97.56 142 ASN B C 1
ATOM 2514 O O . ASN B 1 142 ? -11.602 1.172 -5.461 1 97.56 142 ASN B O 1
ATOM 2518 N N . GLY B 1 143 ? -12.906 1.259 -7.273 1 98.06 143 GLY B N 1
ATOM 2519 C CA . GLY B 1 143 ? -12.57 2.631 -7.613 1 98.06 143 GLY B CA 1
ATOM 2520 C C . GLY B 1 143 ? -13.023 3.635 -6.574 1 98.06 143 GLY B C 1
ATOM 2521 O O . GLY B 1 143 ? -12.398 4.684 -6.402 1 98.06 143 GLY B O 1
ATOM 2522 N N . ILE B 1 144 ? -14.039 3.295 -5.863 1 98.06 144 ILE B N 1
ATOM 2523 C CA . ILE B 1 144 ? -14.562 4.184 -4.836 1 98.06 144 ILE B CA 1
ATOM 2524 C C . ILE B 1 144 ? -13.5 4.43 -3.768 1 98.06 144 ILE B C 1
ATOM 2526 O O . ILE B 1 144 ? -13.414 5.523 -3.211 1 98.06 144 ILE B O 1
ATOM 2530 N N . TRP B 1 145 ? -12.727 3.453 -3.453 1 98.38 145 TRP B N 1
ATOM 2531 C CA . TRP B 1 145 ? -11.695 3.566 -2.43 1 98.38 145 TRP B CA 1
ATOM 2532 C C . TRP B 1 145 ? -10.578 4.508 -2.883 1 98.38 145 TRP B C 1
ATOM 2534 O O . TRP B 1 145 ? -9.922 5.137 -2.055 1 98.38 145 TRP B O 1
ATOM 2544 N N . ILE B 1 146 ? -10.305 4.586 -4.168 1 98.69 146 ILE B N 1
ATOM 2545 C CA . ILE B 1 146 ? -9.336 5.535 -4.707 1 98.69 146 ILE B CA 1
ATOM 2546 C C . ILE B 1 146 ? -9.883 6.957 -4.586 1 98.69 146 ILE B C 1
ATOM 2548 O O . ILE B 1 146 ? -9.234 7.832 -4.012 1 98.69 146 ILE B O 1
ATOM 2552 N N . VAL B 1 147 ? -11.094 7.156 -5.02 1 98.69 147 VAL B N 1
ATOM 2553 C CA . VAL B 1 147 ? -11.695 8.484 -5.109 1 98.69 147 VAL B CA 1
ATOM 2554 C C . VAL B 1 147 ? -11.906 9.047 -3.709 1 98.69 147 VAL B C 1
ATOM 2556 O O . VAL B 1 147 ? -11.5 10.18 -3.42 1 98.69 147 VAL B O 1
ATOM 2559 N N . MET B 1 148 ? -12.5 8.266 -2.859 1 98.81 148 MET B N 1
ATOM 2560 C CA . MET B 1 148 ? -12.828 8.758 -1.528 1 98.81 148 MET B CA 1
ATOM 2561 C C . MET B 1 148 ? -11.57 9.016 -0.713 1 98.81 148 MET B C 1
ATOM 2563 O O . MET B 1 148 ? -11.492 9.992 0.03 1 98.81 148 MET B O 1
ATOM 2567 N N . SER B 1 149 ? -10.609 8.133 -0.813 1 98.81 149 SER B N 1
ATOM 2568 C CA . SER B 1 149 ? -9.352 8.359 -0.115 1 98.81 149 SER B CA 1
ATOM 2569 C C . SER B 1 149 ? -8.672 9.641 -0.597 1 98.81 149 SER B C 1
ATOM 2571 O O . SER B 1 149 ? -8.172 10.422 0.21 1 98.81 149 SER B O 1
ATOM 2573 N N . LEU B 1 150 ? -8.695 9.883 -1.9 1 98.75 150 LEU B N 1
ATOM 2574 C CA . LEU B 1 150 ? -8.094 11.094 -2.451 1 98.75 150 LEU B CA 1
ATOM 2575 C C . LEU B 1 150 ? -8.836 12.336 -1.968 1 98.75 150 LEU B C 1
ATOM 2577 O O . LEU B 1 150 ? -8.211 13.367 -1.717 1 98.75 150 LEU B O 1
ATOM 2581 N N . LEU B 1 151 ? -10.148 12.242 -1.859 1 98.75 151 LEU B N 1
ATOM 2582 C CA . LEU B 1 151 ? -10.922 13.375 -1.374 1 98.75 151 LEU B CA 1
ATOM 2583 C C . LEU B 1 151 ? -10.555 13.711 0.068 1 98.75 151 LEU B C 1
ATOM 2585 O O . LEU B 1 151 ? -10.414 14.883 0.422 1 98.75 151 LEU B O 1
ATOM 2589 N N . VAL B 1 152 ? -10.43 12.68 0.884 1 98.5 152 VAL B N 1
ATOM 2590 C CA . VAL B 1 152 ? -10.031 12.914 2.268 1 98.5 152 VAL B CA 1
ATOM 2591 C C . VAL B 1 152 ? -8.625 13.516 2.309 1 98.5 152 VAL B C 1
ATOM 2593 O O . VAL B 1 152 ? -8.375 14.469 3.041 1 98.5 152 VAL B O 1
ATOM 2596 N N . MET B 1 153 ? -7.754 12.969 1.522 1 98.62 153 MET B N 1
ATOM 2597 C CA . MET B 1 153 ? -6.383 13.477 1.466 1 98.62 153 MET B CA 1
ATOM 2598 C C 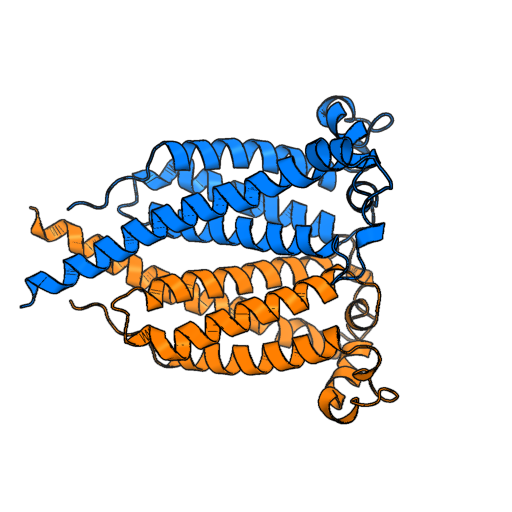. MET B 1 153 ? -6.355 14.938 1.029 1 98.62 153 MET B C 1
ATOM 2600 O O . MET B 1 153 ? -5.633 15.742 1.608 1 98.62 153 MET B O 1
ATOM 2604 N N . ALA B 1 154 ? -7.16 15.258 0.04 1 98 154 ALA B N 1
ATOM 2605 C CA . ALA B 1 154 ? -7.215 16.641 -0.454 1 98 154 ALA B CA 1
ATOM 2606 C C . ALA B 1 154 ? -7.762 17.578 0.611 1 98 154 ALA B C 1
ATOM 2608 O O . ALA B 1 154 ? -7.238 18.688 0.796 1 98 154 ALA B O 1
ATOM 2609 N N . SER B 1 155 ? -8.789 17.156 1.267 1 96.81 155 SER B N 1
ATOM 2610 C CA . SER B 1 155 ? -9.375 17.969 2.33 1 96.81 155 SER B CA 1
ATOM 2611 C C . SER B 1 155 ? -8.383 18.203 3.461 1 96.81 155 SER B C 1
ATOM 2613 O O . SER B 1 155 ? -8.242 19.312 3.955 1 96.81 155 SER B O 1
ATOM 2615 N N . THR B 1 156 ? -7.715 17.141 3.83 1 95.12 156 THR B N 1
ATOM 2616 C CA . THR B 1 156 ? -6.738 17.25 4.91 1 95.12 156 THR B CA 1
ATOM 2617 C C . THR B 1 156 ? -5.551 18.094 4.484 1 95.12 156 THR B C 1
ATOM 2619 O O . THR B 1 156 ? -5.051 18.906 5.27 1 95.12 156 THR B O 1
ATOM 2622 N N . TRP B 1 157 ? -5.145 17.922 3.258 1 94.06 157 TRP B N 1
ATOM 2623 C CA . TRP B 1 157 ? -4.062 18.734 2.709 1 94.06 157 TRP B CA 1
ATOM 2624 C C . TRP B 1 157 ? -4.402 20.219 2.783 1 94.06 157 TRP B C 1
ATOM 2626 O O . TRP B 1 157 ? -3.576 21.031 3.199 1 94.06 157 TRP B O 1
ATOM 2636 N N . SER B 1 158 ? -5.586 20.594 2.387 1 93.88 158 SER B N 1
ATOM 2637 C CA . SER B 1 158 ? -6.039 21.984 2.396 1 93.88 158 SER B CA 1
ATOM 2638 C C . SER B 1 158 ? -6.062 22.547 3.812 1 93.88 158 SER B C 1
ATOM 2640 O O . SER B 1 158 ? -5.59 23.656 4.051 1 93.88 158 SER B O 1
ATOM 2642 N N . TYR B 1 159 ? -6.535 21.781 4.699 1 92.06 159 TYR B N 1
ATOM 2643 C CA . TYR B 1 159 ? -6.605 22.219 6.086 1 92.06 159 TYR B CA 1
ATOM 2644 C C . TYR B 1 159 ? -5.211 22.422 6.664 1 92.06 159 TYR B C 1
ATOM 2646 O O . TYR B 1 159 ? -4.922 23.484 7.242 1 92.06 159 TYR B O 1
ATOM 2654 N N . LEU B 1 160 ? -4.371 21.469 6.516 1 91.44 160 LEU B N 1
ATOM 2655 C CA . LEU B 1 160 ? -3.033 21.516 7.098 1 91.44 160 LEU B CA 1
ATOM 2656 C C . LEU B 1 160 ? -2.213 22.641 6.465 1 91.44 160 LEU B C 1
ATOM 2658 O O . LEU B 1 160 ? -1.502 23.359 7.164 1 91.44 160 LEU B O 1
ATOM 2662 N N . SER B 1 161 ? -2.303 22.766 5.156 1 89.75 1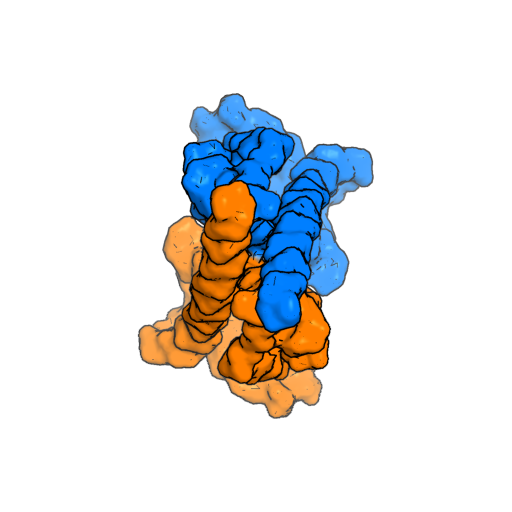61 SER B N 1
ATOM 2663 C CA . SER B 1 161 ? -1.571 23.828 4.469 1 89.75 161 SER B CA 1
ATOM 2664 C C . SER B 1 161 ? -2.023 25.203 4.941 1 89.75 161 SER B C 1
ATOM 2666 O O . SER B 1 161 ? -1.205 26.109 5.086 1 89.75 161 SER B O 1
ATOM 2668 N N . GLY B 1 162 ? -3.303 25.391 5.109 1 86.56 162 GLY B N 1
ATOM 2669 C CA . GLY B 1 162 ? -3.822 26.641 5.637 1 86.56 162 GLY B CA 1
ATOM 2670 C C . GLY B 1 162 ? -3.34 26.938 7.047 1 86.56 162 GLY B C 1
ATOM 2671 O O . GLY B 1 162 ? -2.982 28.078 7.355 1 86.56 162 GLY B O 1
ATOM 2672 N N . ALA B 1 163 ? -3.357 25.953 7.828 1 84.12 163 ALA B N 1
ATOM 2673 C CA . ALA B 1 163 ? -2.926 26.109 9.211 1 84.12 163 ALA B CA 1
ATOM 2674 C C . ALA B 1 163 ? -1.453 26.5 9.289 1 84.12 163 ALA B C 1
ATOM 2676 O O . ALA B 1 163 ? -1.055 27.281 10.156 1 84.12 163 ALA B O 1
ATOM 2677 N N . LEU B 1 164 ? -0.662 26.016 8.43 1 84 164 LEU B N 1
ATOM 2678 C CA . LEU B 1 164 ? 0.772 26.281 8.422 1 84 164 LEU B CA 1
ATOM 2679 C C . LEU B 1 164 ? 1.065 27.656 7.84 1 84 164 LEU B C 1
ATOM 2681 O O . LEU B 1 164 ? 2.084 28.281 8.164 1 84 164 LEU B O 1
ATOM 2685 N N . SER B 1 165 ? 0.265 28.125 6.867 1 78.5 165 SER B N 1
ATOM 2686 C CA . SER B 1 165 ? 0.433 29.469 6.312 1 78.5 165 SER B CA 1
ATOM 2687 C C . SER B 1 165 ? 0.056 30.531 7.328 1 78.5 165 SER B C 1
ATOM 2689 O O . SER B 1 165 ? 0.558 31.656 7.266 1 78.5 165 SER B O 1
ATOM 2691 N N . GLY B 1 166 ? -0.924 30.359 8.094 1 65.25 166 GLY B N 1
ATOM 2692 C CA . GLY B 1 166 ? -1.33 31.312 9.117 1 65.25 166 GLY B CA 1
ATOM 2693 C C . GLY B 1 166 ? -0.312 31.453 10.227 1 65.25 166 GLY B C 1
ATOM 2694 O O . GLY B 1 166 ? -0.312 32.469 10.945 1 65.25 166 GLY B O 1
ATOM 2695 N N . VAL B 1 167 ? 0.395 30.516 10.523 1 55.34 167 VAL B N 1
ATOM 2696 C CA . VAL B 1 167 ? 1.458 30.625 11.516 1 55.34 167 VAL B CA 1
ATOM 2697 C C . VAL B 1 167 ? 2.498 31.641 11.047 1 55.34 167 VAL B C 1
ATOM 2699 O O . VAL B 1 167 ? 3.111 32.344 11.867 1 55.34 167 VAL B O 1
ATOM 2702 N N . LYS B 1 168 ? 2.729 32.094 9.797 1 55.5 168 LYS B N 1
ATOM 2703 C CA . LYS B 1 168 ? 3.689 33.062 9.336 1 55.5 168 LYS B CA 1
ATOM 2704 C C . LYS B 1 168 ? 3.357 34.469 9.883 1 55.5 168 LYS B C 1
ATOM 2706 O O . LYS B 1 168 ? 4.258 35.25 10.148 1 55.5 168 LYS B O 1
ATOM 2711 N N . SER B 1 169 ? 2.09 34.844 9.859 1 45.34 169 SER B N 1
ATOM 2712 C CA . SER B 1 169 ? 1.895 36.281 10.008 1 45.34 169 SER B CA 1
ATOM 2713 C C . SER B 1 169 ? 2.258 36.719 11.422 1 45.34 169 SER B C 1
ATOM 2715 O O . SER B 1 169 ? 2.51 37.906 11.641 1 45.34 169 SER B O 1
ATOM 2717 N N . LYS B 1 170 ? 2.152 35.969 12.398 1 45.22 170 LYS B N 1
ATOM 2718 C CA . LYS B 1 170 ? 2.293 36.688 13.664 1 45.22 170 LYS B CA 1
ATOM 2719 C C . LYS B 1 170 ? 3.756 37.031 13.945 1 45.22 170 LYS B C 1
ATOM 2721 O O . LYS B 1 170 ? 4.055 37.812 14.844 1 45.22 170 LYS B O 1
ATOM 2726 N N . ASN B 1 171 ? 4.703 36.281 13.531 1 38.81 171 ASN B N 1
ATOM 2727 C CA . ASN B 1 171 ? 6.02 36.688 14.016 1 38.81 171 ASN B CA 1
ATOM 2728 C C . ASN B 1 171 ? 6.613 37.812 13.164 1 38.81 171 ASN B C 1
ATOM 2730 O O . ASN B 1 171 ? 7.801 38.125 13.273 1 38.81 171 ASN B O 1
ATOM 2734 N N . GLU B 1 172 ? 5.852 38.25 12.062 1 34.25 172 GLU B N 1
ATOM 2735 C CA . GLU B 1 172 ? 6.336 39.594 11.703 1 34.25 172 GLU B CA 1
ATOM 2736 C C . GLU B 1 172 ? 5.594 40.688 12.477 1 34.25 172 GLU B C 1
ATOM 2738 O O . GLU B 1 172 ? 4.398 40.531 12.75 1 34.25 172 GLU B O 1
#

Solvent-accessible surface area (backbone atoms only — not comparable to full-atom values): 17591 Å² total; per-residue (Å²): 111,64,58,65,63,66,57,67,68,58,39,50,48,32,51,52,46,30,53,52,38,48,53,53,23,49,43,61,76,41,52,67,37,24,39,47,87,78,18,85,48,8,82,83,32,51,74,48,48,61,41,46,65,39,36,46,58,81,64,38,92,72,40,19,62,61,44,20,49,26,54,51,34,53,56,48,28,56,51,30,48,47,41,58,76,44,19,64,76,38,62,41,49,26,46,55,50,49,33,49,54,26,37,35,51,25,45,53,49,48,48,58,54,43,20,47,31,70,92,22,68,12,48,79,45,40,46,98,63,57,67,68,56,43,39,64,64,47,49,46,67,55,44,48,49,44,53,55,21,47,50,50,36,50,53,34,49,53,52,53,49,50,55,43,56,61,43,46,61,71,80,103,111,62,62,66,64,68,57,66,69,58,40,51,47,32,51,53,46,30,53,52,38,48,54,52,23,50,42,62,75,41,53,67,36,24,38,46,85,79,17,84,47,7,83,85,33,52,74,48,48,60,41,45,64,40,35,44,58,79,63,38,91,71,40,19,60,61,44,21,50,28,53,50,35,53,56,49,29,55,53,30,50,46,40,56,75,45,17,66,76,38,64,42,46,24,45,55,50,48,34,48,54,27,39,36,50,26,45,53,49,50,47,57,56,43,22,45,30,70,92,21,68,11,46,79,44,40,47,98,63,56,65,68,58,44,39,65,62,47,49,48,66,55,44,48,49,45,54,53,21,47,51,50,36,51,53,35,48,53,51,53,50,51,54,41,54,59,43,47,59,70,78,102

Sequence (344 aa):
MGARDLPVWIKVWFFISSVICSWDASFVLLRPHSMPPDGKYSQYFSPYALYLGVDKKYGDLEDTFIIGQAWCNVAEVVMMLFVVLFGSSSRGKGWIFSLVVSTMTFWKTVVFLIQYTDICNGAHQLNAVDFETALKLFYIPNGIWIVMSLLVMASTWSYLSGALSGVKSKNEMGARDLPVWIKVWFFISSVICSWDASFVLLRPHSMPPDGKYSQYFSPYALYLGVDKKYGDLEDTFIIGQAWCNVAEVVMMLFVVLFGSSSRGKGWIFSLVVSTMTFWKTVVFLIQYTDICNGAHQLNAVDFETALKLFYIPNGIWIVMSLLVMASTWSYLSGALSGVKSKNE

Secondary structure (DSSP, 8-state):
---PPPPHHHHHHHHHHHHHHHHHHHHHHTTTTTSTTTSTTGGGGTTHHHHHTTBHHHH-TT-HHHHHHHHHHHHHHHHHHHHHHHTTTSTTHHHHHHHHHHHHHHHHHHHHHHTTSGGGT-GGGB----HHHHIIIIIHHHHHHHHHHHHHHHHHHHHHHHHHHHTGGGG-/---PPPPHHHHHHHHHHHHHHHHHHHHHHTTTTTSTTTSTTGGGGTTHHHHHTTBHHHH-TT-HHHHHHHHHHHHHHHHHHHHHHHTTTSTTHHHHHHHHHHHHHHHHHHHHHHTTSGGGT-GGGB----HHHHIIIIIHHHHHHHHHHHHHHHHHHHHHHHHHHHHHHHT-